Protein AF-A0A8S3JLR5-F1 (afdb_monomer)

Foldseek 3Di:
DDDQVVLVVQLHGPPADKDWDDWDADPVRPFTKTKIADPPWLRRAGDDDQWPPHCVCVVVVVCVCVPVVDPDDSGRRITMDTPVVCVVRPDDDDDDDDDPPDDDDDDDDDDDVVVVDDDDDDDDDPDDDDDDDADDDDDDPPCPDDPDPDFDKDWDFDWDQDPPRDIDGPDTPDIDPGHPPDDDDDD

Radius of gyration: 23.38 Å; Cα contacts (8 Å, |Δi|>4): 199; chains: 1; bounding box: 42×44×67 Å

InterPro domains:
  IPR001300 Peptidase C2, calpain, catalytic domain [PF00648] (6-97)
  IPR001300 Peptidase C2, calpain, catalytic domain [PS50203] (1-99)
  IPR022684 Peptidase C2, calpain family [PTHR10183] (8-161)
  IPR038765 Papain-like cysteine peptidase superfamily [SSF54001] (7-106)

Sequence (187 aa):
LIAKQEFKNCGLLNIHAYSLQDVKQSNDGKYRLIKLRNPWSGKYTWIGDWSDDCLLWNENPHLHRELLKEKRSKRDGVFWMPFESFVKYFECVDICKIRPDWYEVRDSGNFYPEQGMMQVYYLHIKTATELDVTLHRKISKNLRIQQSDVSLCVAIVDMEEKAHQSYRICRIPIISQLGQHKFVSTD

Organism: NCBI:txid392030

Secondary structure (DSSP, 8-state):
---HHHHHHTTPPSS---EEEEEEE-TTS--EEEEEE-SS-TTS---STTSTT-THHHH-HHHHHHHS-S---GGG-EEEEEHHHHHHH----------TTS----------GGGT----------S-------------TT-TT---------EEEEEEEEGGGEEEEEEEEEE-SS---------

Structure (mmCIF, N/CA/C/O backbone):
data_AF-A0A8S3JLR5-F1
#
_entry.id   AF-A0A8S3JLR5-F1
#
loop_
_atom_site.group_PDB
_atom_site.id
_atom_site.type_symbol
_atom_site.label_atom_id
_atom_site.label_alt_id
_atom_site.label_comp_id
_atom_site.label_asym_id
_atom_site.label_entity_id
_atom_site.label_seq_id
_atom_site.pdbx_PDB_ins_code
_atom_site.Cartn_x
_atom_site.Cartn_y
_atom_site.Cartn_z
_atom_site.occupancy
_atom_site.B_iso_or_equiv
_atom_site.auth_seq_id
_atom_site.auth_comp_id
_atom_site.auth_asym_id
_atom_site.auth_atom_id
_atom_site.pdbx_PDB_model_num
ATOM 1 N N . LEU A 1 1 ? 16.022 12.548 2.529 1.00 67.00 1 LEU A N 1
ATOM 2 C CA . LEU A 1 1 ? 15.058 12.835 1.441 1.00 67.00 1 LEU A CA 1
ATOM 3 C C . LEU A 1 1 ? 15.789 12.735 0.110 1.00 67.00 1 LEU A C 1
ATOM 5 O O . LEU A 1 1 ? 16.836 13.356 -0.030 1.00 67.00 1 LEU A O 1
ATOM 9 N N . ILE A 1 2 ? 15.283 11.929 -0.824 1.00 79.38 2 ILE A N 1
ATOM 10 C CA . ILE A 1 2 ? 15.859 11.779 -2.169 1.00 79.38 2 ILE A CA 1
ATOM 11 C C . ILE A 1 2 ? 15.677 13.091 -2.946 1.00 79.38 2 ILE A C 1
ATOM 13 O O . ILE A 1 2 ? 14.607 13.703 -2.908 1.00 79.38 2 ILE A O 1
ATOM 17 N N . ALA A 1 3 ? 16.717 13.548 -3.646 1.00 84.88 3 ALA A N 1
ATOM 18 C CA . ALA A 1 3 ? 16.658 14.801 -4.393 1.00 84.88 3 ALA A CA 1
ATOM 19 C C . ALA A 1 3 ? 15.664 14.703 -5.564 1.00 84.88 3 ALA A C 1
ATOM 21 O O . ALA A 1 3 ? 15.621 13.702 -6.276 1.00 84.88 3 ALA A O 1
ATOM 22 N N . LYS A 1 4 ? 14.910 15.778 -5.845 1.00 84.31 4 LYS A N 1
ATOM 23 C CA . LYS A 1 4 ? 13.925 15.825 -6.952 1.00 84.31 4 LYS A CA 1
ATOM 24 C C . LYS A 1 4 ? 14.522 15.430 -8.312 1.00 84.31 4 LYS A C 1
ATOM 26 O O . LYS A 1 4 ? 13.813 14.881 -9.152 1.00 84.31 4 LYS A O 1
ATOM 31 N N . GLN A 1 5 ? 15.804 15.719 -8.532 1.00 88.62 5 GLN A N 1
ATOM 32 C CA . GLN A 1 5 ? 16.500 15.347 -9.760 1.00 88.62 5 GLN A CA 1
ATOM 33 C C . GLN A 1 5 ? 16.697 13.829 -9.881 1.00 88.62 5 GLN A C 1
ATOM 35 O O . GLN A 1 5 ? 16.581 13.297 -10.979 1.00 88.62 5 GLN A O 1
ATOM 40 N N . GLU A 1 6 ? 16.918 13.121 -8.772 1.00 90.44 6 GLU A N 1
ATOM 41 C CA . GLU A 1 6 ? 17.105 11.667 -8.781 1.00 90.44 6 GLU A CA 1
ATOM 42 C C . GLU A 1 6 ? 15.831 10.936 -9.229 1.00 90.44 6 GLU A C 1
ATOM 44 O O . GLU A 1 6 ? 15.921 10.008 -10.024 1.00 90.44 6 GLU A O 1
ATOM 49 N N . PHE A 1 7 ? 14.646 11.414 -8.829 1.00 90.81 7 PHE A N 1
ATOM 50 C CA . PHE A 1 7 ? 13.368 10.893 -9.336 1.00 90.81 7 PHE A CA 1
ATOM 51 C C . PHE A 1 7 ? 13.256 11.031 -10.858 1.00 90.81 7 PHE A C 1
ATOM 53 O O . PHE A 1 7 ? 12.911 10.077 -11.549 1.00 90.81 7 PHE A O 1
ATOM 60 N N . LYS A 1 8 ? 13.604 12.203 -11.406 1.00 88.25 8 LYS A N 1
ATOM 61 C CA . LYS A 1 8 ? 13.572 12.420 -12.861 1.00 88.25 8 LYS A CA 1
ATOM 62 C C . LYS A 1 8 ? 14.542 11.501 -13.596 1.00 88.25 8 LYS A C 1
ATOM 64 O O . LYS A 1 8 ? 14.204 11.013 -14.670 1.00 88.25 8 LYS A O 1
ATOM 69 N N . ASN A 1 9 ? 15.716 11.255 -13.015 1.00 92.44 9 ASN A N 1
ATOM 70 C CA . ASN A 1 9 ? 16.737 10.392 -13.605 1.00 92.44 9 ASN A CA 1
ATOM 71 C C . ASN A 1 9 ? 16.286 8.927 -13.714 1.00 92.44 9 ASN A C 1
ATOM 73 O O . ASN A 1 9 ? 16.812 8.211 -14.555 1.00 92.44 9 ASN A O 1
ATOM 77 N N . CYS A 1 10 ? 15.319 8.485 -12.904 1.00 92.50 10 CYS A N 1
ATOM 78 C CA . CYS A 1 10 ? 14.713 7.155 -13.005 1.00 92.50 10 CYS A CA 1
ATOM 79 C C . CYS A 1 10 ? 13.295 7.165 -13.609 1.00 92.50 10 CYS A C 1
ATOM 81 O O . CYS A 1 10 ? 12.608 6.142 -13.598 1.00 92.50 10 CYS A O 1
ATOM 83 N N . GLY A 1 11 ? 12.863 8.299 -14.175 1.00 92.69 11 GLY A N 1
ATOM 84 C CA . GLY A 1 11 ? 11.574 8.436 -14.858 1.00 92.69 11 GLY A CA 1
ATOM 85 C C . GLY A 1 11 ? 10.366 8.634 -13.933 1.00 92.69 11 GLY A C 1
ATOM 86 O O . GLY A 1 11 ? 9.226 8.621 -14.395 1.00 92.69 11 GLY A O 1
ATOM 87 N N . LEU A 1 12 ? 10.588 8.859 -12.636 1.00 93.88 12 LEU A N 1
ATOM 88 C CA . LEU A 1 12 ? 9.546 9.104 -11.638 1.00 93.88 12 LEU A CA 1
ATOM 89 C C . LEU A 1 12 ? 9.329 10.606 -11.375 1.00 93.88 12 LEU A C 1
ATOM 91 O O . LEU A 1 12 ? 10.197 11.454 -11.596 1.00 93.88 12 LEU A O 1
ATOM 95 N N . LEU A 1 13 ? 8.147 10.943 -10.860 1.00 91.44 13 LEU A N 1
ATOM 96 C CA . LEU A 1 13 ? 7.801 12.271 -10.363 1.00 91.44 13 LEU A CA 1
ATOM 97 C C . LEU A 1 13 ? 7.824 12.271 -8.834 1.00 91.44 13 LEU A C 1
ATOM 99 O O . LEU A 1 13 ? 7.213 11.421 -8.197 1.00 91.44 13 LEU A O 1
ATOM 103 N N . ASN A 1 14 ? 8.501 13.262 -8.255 1.00 88.81 14 ASN A N 1
ATOM 104 C CA . ASN A 1 14 ? 8.455 13.519 -6.818 1.00 88.81 14 ASN A CA 1
ATOM 105 C C . ASN A 1 14 ? 7.136 14.220 -6.435 1.00 88.81 14 ASN A C 1
ATOM 107 O O . ASN A 1 14 ? 6.654 15.052 -7.206 1.00 88.81 14 ASN A O 1
ATOM 111 N N . ILE A 1 15 ? 6.619 13.944 -5.231 1.00 86.12 15 ILE A N 1
ATOM 112 C CA . ILE A 1 15 ? 5.361 14.485 -4.682 1.00 86.12 15 ILE A CA 1
ATOM 113 C C . ILE A 1 15 ? 4.207 14.249 -5.669 1.00 86.12 15 ILE A C 1
ATOM 115 O O . ILE A 1 15 ? 3.498 15.165 -6.084 1.00 86.12 15 ILE A O 1
ATOM 119 N N . HIS A 1 16 ? 4.061 13.000 -6.104 1.00 89.19 16 HIS A N 1
ATOM 120 C CA . HIS A 1 16 ? 3.007 12.590 -7.022 1.00 89.19 16 HIS A CA 1
ATOM 121 C C . HIS A 1 16 ? 2.448 11.229 -6.623 1.00 89.19 16 HIS A C 1
ATOM 123 O O . HIS A 1 16 ? 3.190 10.353 -6.182 1.00 89.19 16 HIS A O 1
ATOM 129 N N . ALA A 1 17 ? 1.138 11.059 -6.782 1.00 91.31 17 ALA A N 1
ATOM 130 C CA . ALA A 1 17 ? 0.459 9.814 -6.459 1.00 91.31 17 ALA A CA 1
ATOM 131 C C . ALA A 1 17 ? 0.463 8.865 -7.663 1.00 91.31 17 ALA A C 1
ATOM 133 O O . ALA A 1 17 ? 0.139 9.248 -8.791 1.00 91.31 17 ALA A O 1
ATOM 134 N N . TYR A 1 18 ? 0.785 7.604 -7.394 1.00 94.00 18 TYR A N 1
ATOM 135 C CA . TYR A 1 18 ? 0.736 6.507 -8.353 1.00 94.00 18 TYR A CA 1
ATOM 136 C C . TYR A 1 18 ? -0.242 5.451 -7.847 1.00 94.00 18 TYR A C 1
ATOM 138 O O . TYR A 1 18 ? -0.367 5.237 -6.642 1.00 94.00 18 TYR A O 1
ATOM 146 N N . SER A 1 19 ? -0.923 4.768 -8.761 1.00 93.75 19 SER A N 1
ATOM 147 C CA . SER A 1 19 ? -1.824 3.673 -8.400 1.00 93.75 19 SER A CA 1
ATOM 148 C C . SER A 1 19 ? -1.074 2.345 -8.445 1.00 93.75 19 SER A C 1
ATOM 150 O O . SER A 1 19 ? -0.559 1.977 -9.501 1.00 93.75 19 SER A O 1
ATOM 152 N N . LEU A 1 20 ? -1.055 1.611 -7.333 1.00 95.06 20 LEU A N 1
ATOM 153 C CA . LEU A 1 20 ? -0.590 0.223 -7.289 1.00 95.06 20 LEU A CA 1
ATOM 154 C C . LEU A 1 20 ? -1.612 -0.665 -8.002 1.00 95.06 20 LEU A C 1
ATOM 156 O O . LEU A 1 20 ? -2.795 -0.622 -7.679 1.00 95.06 20 LEU A O 1
ATOM 160 N N . GLN A 1 21 ? -1.159 -1.413 -9.005 1.00 93.50 21 GLN A N 1
ATOM 161 C CA . GLN A 1 21 ? -2.015 -2.255 -9.845 1.00 93.50 21 GLN A CA 1
ATOM 162 C C . GLN A 1 21 ? -1.849 -3.741 -9.545 1.00 93.50 21 GLN A C 1
ATOM 164 O O . GLN A 1 21 ? -2.828 -4.474 -9.584 1.00 93.50 21 GLN A O 1
ATOM 169 N N . ASP A 1 22 ? -0.616 -4.193 -9.305 1.00 94.31 22 ASP A N 1
ATOM 170 C CA . ASP A 1 22 ? -0.318 -5.618 -9.162 1.00 94.31 22 ASP A CA 1
ATOM 171 C C . ASP A 1 22 ? 1.040 -5.850 -8.481 1.00 94.31 22 ASP A C 1
ATOM 173 O O . ASP A 1 22 ? 1.890 -4.952 -8.448 1.00 94.31 22 ASP A O 1
ATOM 177 N N . VAL A 1 23 ? 1.261 -7.062 -7.975 1.00 95.75 23 VAL A N 1
ATOM 178 C CA . VAL A 1 23 ? 2.536 -7.536 -7.426 1.00 95.75 23 VAL A CA 1
ATOM 179 C C . VAL A 1 23 ? 2.821 -8.951 -7.919 1.00 95.75 23 VAL A C 1
ATOM 181 O O . VAL A 1 23 ? 1.937 -9.801 -7.972 1.00 95.75 23 VAL A O 1
ATOM 184 N N . LYS A 1 24 ? 4.080 -9.235 -8.249 1.00 95.69 24 LYS A N 1
ATOM 185 C CA . LYS A 1 24 ? 4.504 -10.561 -8.697 1.00 95.69 24 LYS A CA 1
ATOM 186 C C . LYS A 1 24 ? 5.806 -10.967 -8.031 1.00 95.69 24 LYS A C 1
ATOM 188 O O . LYS A 1 24 ? 6.777 -10.220 -8.050 1.00 95.69 24 LYS A O 1
ATOM 193 N N . GLN A 1 25 ? 5.846 -12.194 -7.528 1.00 96.06 25 GLN A N 1
ATOM 194 C CA . GLN A 1 25 ? 7.087 -12.874 -7.182 1.00 96.06 25 GLN A CA 1
ATOM 195 C C . GLN A 1 25 ? 7.367 -13.968 -8.218 1.00 96.06 25 GLN A C 1
ATOM 197 O O . GLN A 1 25 ? 6.447 -14.681 -8.628 1.00 96.06 25 GLN A O 1
ATOM 202 N N . SER A 1 26 ? 8.613 -14.078 -8.681 1.00 93.25 26 SER A N 1
ATOM 203 C CA . SER A 1 26 ? 9.033 -15.174 -9.558 1.00 93.25 26 SER A CA 1
ATOM 204 C C . SER A 1 26 ? 8.984 -16.515 -8.819 1.00 93.25 26 SER A C 1
ATOM 206 O O . SER A 1 26 ? 9.081 -16.566 -7.594 1.00 93.25 26 SER A O 1
ATOM 208 N N . ASN A 1 27 ? 8.839 -17.617 -9.558 1.00 90.69 27 ASN A N 1
ATOM 209 C CA . ASN A 1 27 ? 8.663 -18.951 -8.964 1.00 90.69 27 ASN A CA 1
ATOM 210 C C . ASN A 1 27 ? 9.858 -19.394 -8.102 1.00 90.69 27 ASN A C 1
ATOM 212 O O . ASN A 1 27 ? 9.680 -20.118 -7.130 1.00 90.69 27 ASN A O 1
ATOM 216 N N . ASP A 1 28 ? 11.064 -18.949 -8.449 1.00 91.75 28 ASP A N 1
ATOM 217 C CA . ASP A 1 28 ? 12.303 -19.179 -7.698 1.00 91.75 28 ASP A CA 1
ATOM 218 C C . ASP A 1 28 ? 12.517 -18.168 -6.552 1.00 91.75 28 ASP A C 1
ATOM 220 O O . ASP A 1 28 ? 13.519 -18.231 -5.847 1.00 91.75 28 ASP A O 1
ATOM 224 N N . GLY A 1 29 ? 11.600 -17.210 -6.375 1.00 92.44 29 GLY A N 1
ATOM 225 C CA . GLY A 1 29 ? 11.681 -16.143 -5.378 1.00 92.44 29 GLY A CA 1
ATOM 226 C C . GLY A 1 29 ? 12.732 -15.065 -5.657 1.00 92.44 29 GLY A C 1
ATOM 227 O O . GLY A 1 29 ? 12.853 -14.131 -4.866 1.00 92.44 29 GLY A O 1
ATOM 228 N N . LYS A 1 30 ? 13.469 -15.158 -6.770 1.00 94.00 30 LYS A N 1
ATOM 229 C CA . LYS A 1 30 ? 14.577 -14.255 -7.109 1.00 94.00 30 LYS A CA 1
ATOM 230 C C . LYS A 1 30 ? 14.126 -12.820 -7.379 1.00 94.00 30 LYS A C 1
ATOM 232 O O . LYS A 1 30 ? 14.840 -11.881 -7.035 1.00 94.00 30 LYS A O 1
ATOM 237 N N . TYR A 1 31 ? 12.963 -12.642 -7.999 1.00 95.94 31 TYR A N 1
ATOM 238 C CA . TYR A 1 31 ? 12.449 -11.338 -8.403 1.00 95.94 31 TYR A CA 1
ATOM 239 C C . TYR A 1 31 ? 11.124 -11.040 -7.716 1.00 95.94 31 TYR A C 1
ATOM 241 O O . TYR A 1 31 ? 10.188 -11.839 -7.766 1.00 95.94 31 TYR A O 1
ATOM 249 N N . ARG A 1 32 ? 11.036 -9.849 -7.122 1.00 97.62 32 ARG A N 1
ATOM 250 C CA . ARG A 1 32 ? 9.801 -9.270 -6.593 1.00 97.62 32 ARG A CA 1
ATOM 251 C C . ARG A 1 32 ? 9.516 -7.994 -7.362 1.00 97.62 32 ARG A C 1
ATOM 253 O O . ARG A 1 32 ? 10.286 -7.040 -7.294 1.00 97.62 32 ARG A O 1
ATOM 260 N N . LEU A 1 33 ? 8.432 -7.999 -8.119 1.00 97.38 33 LEU A N 1
ATOM 261 C CA . LEU A 1 33 ? 8.046 -6.928 -9.021 1.00 97.38 33 LEU A CA 1
ATOM 262 C C . LEU A 1 33 ? 6.728 -6.317 -8.562 1.00 97.38 33 LEU A C 1
ATOM 264 O O . LEU A 1 33 ? 5.829 -7.015 -8.094 1.00 97.38 33 LEU A O 1
ATOM 268 N N . ILE A 1 34 ? 6.610 -5.009 -8.733 1.00 97.44 34 ILE A N 1
ATOM 269 C CA . ILE A 1 34 ? 5.394 -4.250 -8.453 1.00 97.44 34 ILE A CA 1
ATOM 270 C C . ILE A 1 34 ? 4.990 -3.464 -9.697 1.00 97.44 34 ILE A C 1
ATOM 272 O O . ILE A 1 34 ? 5.836 -2.874 -10.375 1.00 97.44 34 ILE A O 1
ATOM 276 N N . LYS A 1 35 ? 3.696 -3.493 -10.015 1.00 95.31 35 LYS A N 1
ATOM 277 C CA . LYS A 1 35 ? 3.094 -2.788 -11.145 1.00 95.31 35 LYS A CA 1
ATOM 278 C C . LYS A 1 35 ? 2.457 -1.511 -10.634 1.00 95.31 35 LYS A C 1
ATOM 280 O O . LYS A 1 35 ? 1.542 -1.554 -9.808 1.00 95.31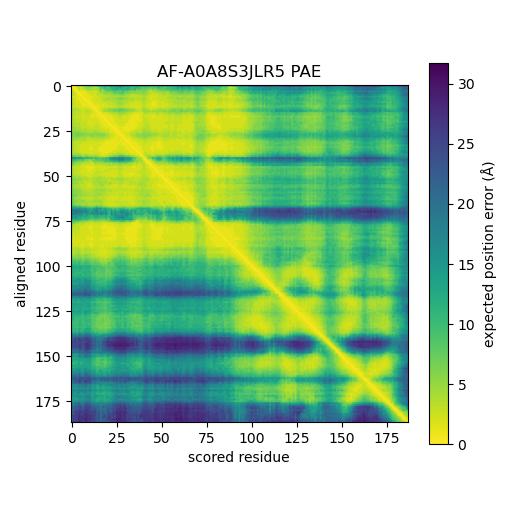 35 LYS A O 1
ATOM 285 N N . LEU A 1 36 ? 2.911 -0.380 -11.151 1.00 94.94 36 LEU A N 1
ATOM 286 C CA . LEU A 1 36 ? 2.372 0.935 -10.825 1.00 94.94 36 LEU A CA 1
ATOM 287 C C . LEU A 1 36 ? 1.803 1.598 -12.076 1.00 94.94 36 LEU A C 1
ATOM 289 O O . LEU A 1 36 ? 2.174 1.265 -13.203 1.00 94.94 36 LEU A O 1
ATOM 293 N N . ARG A 1 37 ? 0.910 2.566 -11.869 1.00 93.69 37 ARG A N 1
ATOM 294 C CA . ARG A 1 37 ? 0.381 3.430 -12.923 1.00 93.69 37 ARG A CA 1
ATOM 295 C C . ARG A 1 37 ? 0.505 4.899 -12.546 1.00 93.69 37 ARG A C 1
ATOM 297 O O . ARG A 1 37 ? 0.022 5.315 -11.494 1.00 93.69 37 ARG A O 1
ATOM 304 N N . ASN A 1 38 ? 1.077 5.688 -13.449 1.00 92.88 38 ASN A N 1
ATOM 305 C CA . ASN A 1 38 ? 0.980 7.140 -13.422 1.00 92.88 38 ASN A CA 1
ATOM 306 C C . ASN A 1 38 ? -0.343 7.594 -14.074 1.00 92.88 38 ASN A C 1
ATOM 308 O O . ASN A 1 38 ? -0.533 7.348 -15.267 1.00 92.88 38 ASN A O 1
ATOM 312 N N . PRO A 1 39 ? -1.250 8.274 -13.348 1.00 89.38 39 PRO A N 1
ATOM 313 C CA . PRO A 1 39 ? -2.541 8.686 -13.899 1.00 89.38 39 PRO A CA 1
ATOM 314 C C . PRO A 1 39 ? -2.460 9.839 -14.912 1.00 89.38 39 PRO A C 1
ATOM 316 O O . PRO A 1 39 ? -3.402 10.022 -15.677 1.00 89.38 39 PRO A O 1
ATOM 319 N N . TRP A 1 40 ? -1.383 10.635 -14.921 1.00 81.12 40 TRP A N 1
ATOM 320 C CA . TRP A 1 40 ? -1.328 11.875 -15.711 1.00 81.12 40 TRP A CA 1
ATOM 321 C C . TRP A 1 40 ? -0.715 11.710 -17.094 1.00 81.12 40 TRP A C 1
ATOM 323 O O . TRP A 1 40 ? -1.115 12.405 -18.025 1.00 81.12 40 TRP A O 1
ATOM 333 N N . SER A 1 41 ? 0.278 10.833 -17.251 1.00 73.88 41 SER A N 1
ATOM 334 C CA . SER A 1 41 ? 0.855 10.566 -18.568 1.00 73.88 41 SER A CA 1
ATOM 335 C C . SER A 1 41 ? 1.749 9.333 -18.574 1.00 73.88 41 SER A C 1
ATOM 337 O O . SER A 1 41 ? 2.407 9.017 -17.585 1.00 73.88 41 SER A O 1
ATOM 339 N N . GLY A 1 42 ? 1.886 8.747 -19.758 1.00 70.25 42 GLY A N 1
ATOM 340 C CA . GLY A 1 42 ? 2.933 7.790 -20.092 1.00 70.25 42 GLY A CA 1
ATOM 341 C C . GLY A 1 42 ? 4.363 8.335 -20.176 1.00 70.25 42 GLY A C 1
ATOM 342 O O . GLY A 1 42 ? 5.282 7.575 -20.442 1.00 70.25 42 GLY A O 1
ATOM 343 N N . LYS A 1 43 ? 4.583 9.645 -19.990 1.00 77.94 43 LYS A N 1
ATOM 344 C CA . LYS A 1 43 ? 5.922 10.251 -20.131 1.00 77.94 43 LYS A CA 1
ATOM 345 C C . LYS A 1 43 ? 6.817 10.042 -18.908 1.00 77.94 43 LYS A C 1
ATOM 347 O O . LYS A 1 43 ? 8.030 10.138 -19.034 1.00 77.94 43 LYS A O 1
ATOM 352 N N . TYR A 1 44 ? 6.221 9.808 -17.741 1.00 85.69 44 TYR A N 1
ATOM 353 C CA . TYR A 1 44 ? 6.940 9.627 -16.479 1.00 85.69 44 TYR A CA 1
ATOM 354 C C . TYR A 1 44 ? 6.670 8.225 -15.939 1.00 85.69 44 TYR A C 1
ATOM 356 O O . TYR A 1 44 ? 5.882 8.038 -15.001 1.00 85.69 44 TYR A O 1
ATOM 364 N N . THR A 1 45 ? 7.282 7.257 -16.614 1.00 90.31 45 THR A N 1
ATOM 365 C CA . THR A 1 45 ? 7.315 5.841 -16.253 1.00 90.31 45 THR A CA 1
ATOM 366 C C . THR A 1 45 ? 8.729 5.450 -15.854 1.00 90.31 45 THR A C 1
ATOM 368 O O . THR A 1 45 ? 9.697 6.041 -16.327 1.00 90.31 45 THR A O 1
ATOM 371 N N . TRP A 1 46 ? 8.846 4.433 -15.006 1.00 93.75 46 TRP A N 1
ATOM 372 C CA . TRP A 1 46 ? 10.130 3.866 -14.609 1.00 93.75 46 TRP A CA 1
ATOM 373 C C . TRP A 1 46 ? 10.987 3.471 -15.821 1.00 93.75 46 TRP A C 1
ATOM 375 O O . TRP A 1 46 ? 10.488 2.817 -16.737 1.00 93.75 46 TRP A O 1
ATOM 385 N N . ILE A 1 47 ? 12.270 3.849 -15.808 1.00 93.31 47 ILE A N 1
ATOM 386 C CA . ILE A 1 47 ? 13.239 3.537 -16.882 1.00 93.31 47 ILE A CA 1
ATOM 387 C C . ILE A 1 47 ? 14.405 2.646 -16.423 1.00 93.31 47 ILE A C 1
ATOM 389 O O . ILE A 1 47 ? 15.363 2.458 -17.164 1.00 93.31 47 ILE A O 1
ATOM 393 N N . GLY A 1 48 ? 14.353 2.123 -15.195 1.00 94.50 48 GLY A N 1
ATOM 394 C CA . GLY A 1 48 ? 15.369 1.208 -14.669 1.00 94.50 48 GLY A CA 1
ATOM 395 C C . GLY A 1 48 ? 15.078 -0.256 -15.003 1.00 94.50 48 GLY A C 1
ATOM 396 O O . GLY A 1 48 ? 14.372 -0.570 -15.965 1.00 94.50 48 GLY A O 1
ATOM 397 N N . ASP A 1 49 ? 15.589 -1.160 -14.170 1.00 95.81 49 ASP A N 1
ATOM 398 C CA . ASP A 1 49 ? 15.363 -2.603 -14.295 1.00 95.81 49 ASP A CA 1
ATOM 399 C C . ASP A 1 49 ? 13.873 -2.938 -14.386 1.00 95.81 49 ASP A C 1
ATOM 401 O O . ASP A 1 49 ? 13.063 -2.369 -13.657 1.00 95.81 49 ASP A O 1
ATOM 405 N N . TRP A 1 50 ? 13.503 -3.865 -15.269 1.00 94.50 50 TRP A N 1
ATOM 406 C CA . TRP A 1 50 ? 12.108 -4.255 -15.530 1.00 94.50 50 TRP A CA 1
ATOM 407 C C . TRP A 1 50 ? 11.196 -3.142 -16.075 1.00 94.50 50 TRP A C 1
ATOM 409 O O . TRP A 1 50 ? 9.985 -3.342 -16.169 1.00 94.50 50 TRP A O 1
ATOM 419 N N . SER A 1 51 ? 11.750 -2.005 -16.508 1.00 91.88 51 SER A N 1
ATOM 420 C CA . SER A 1 51 ? 11.034 -1.090 -17.409 1.00 91.88 51 SER A CA 1
ATOM 421 C C . SER A 1 51 ? 10.675 -1.783 -18.729 1.00 91.88 51 SER A C 1
ATOM 423 O O . SER A 1 51 ? 11.251 -2.815 -19.071 1.00 91.88 51 SER A O 1
ATOM 425 N N . ASP A 1 52 ? 9.724 -1.232 -19.484 1.00 85.31 52 ASP A N 1
ATOM 426 C CA . ASP A 1 52 ? 9.208 -1.868 -20.708 1.00 85.31 52 ASP A CA 1
ATOM 427 C C . ASP A 1 52 ? 10.302 -2.156 -21.758 1.00 85.31 52 ASP A C 1
ATOM 429 O O . ASP A 1 52 ? 10.210 -3.145 -22.479 1.00 85.31 52 ASP A O 1
ATOM 433 N N . ASP A 1 53 ? 11.352 -1.329 -21.819 1.00 85.81 53 ASP A N 1
ATOM 434 C CA . ASP A 1 53 ? 12.461 -1.468 -22.775 1.00 85.81 53 ASP A CA 1
ATOM 435 C C . ASP A 1 53 ? 13.679 -2.232 -22.175 1.00 85.81 53 ASP A C 1
ATOM 437 O O . ASP A 1 53 ? 14.747 -2.299 -22.787 1.00 85.81 53 ASP A O 1
ATOM 441 N N . CYS A 1 54 ? 13.559 -2.803 -20.967 1.00 91.00 54 CYS A N 1
ATOM 442 C CA . CYS A 1 54 ? 14.663 -3.456 -20.255 1.00 91.00 54 CYS A CA 1
ATOM 443 C C . CYS A 1 54 ? 15.017 -4.844 -20.826 1.00 91.00 54 CYS A C 1
ATOM 445 O O . CYS A 1 54 ? 14.154 -5.700 -21.016 1.00 91.00 54 CYS A O 1
ATOM 447 N N . LEU A 1 55 ? 16.313 -5.129 -20.999 1.00 92.25 55 LEU A N 1
ATOM 448 C CA . LEU A 1 55 ? 16.796 -6.422 -21.509 1.00 92.25 55 LEU A CA 1
ATOM 449 C C . LEU A 1 55 ? 16.547 -7.605 -20.560 1.00 92.25 55 LEU A C 1
ATOM 451 O O . LEU A 1 55 ? 16.488 -8.742 -21.027 1.00 92.25 55 LEU A O 1
ATOM 455 N N . LEU A 1 56 ? 16.326 -7.361 -19.262 1.00 92.50 56 LEU A N 1
ATOM 456 C CA . LEU A 1 56 ? 16.023 -8.413 -18.278 1.00 92.50 56 LEU A CA 1
ATOM 457 C C . LEU A 1 56 ? 14.777 -9.229 -18.647 1.00 92.50 56 LEU A C 1
ATOM 459 O O . LEU A 1 56 ? 14.672 -10.401 -18.278 1.00 92.50 56 LEU A O 1
ATOM 463 N N . TRP A 1 57 ? 13.853 -8.648 -19.416 1.00 92.31 57 TRP A N 1
ATOM 464 C CA . TRP A 1 57 ? 12.706 -9.370 -19.959 1.00 92.31 57 TRP A CA 1
ATOM 465 C C . TRP A 1 57 ? 13.114 -10.491 -20.922 1.00 92.31 57 TRP A C 1
ATOM 467 O O . TRP A 1 57 ? 12.512 -11.565 -20.895 1.00 92.31 57 TRP A O 1
ATOM 477 N N . ASN A 1 58 ? 14.159 -10.279 -21.728 1.00 90.62 58 ASN A N 1
ATOM 478 C CA . ASN A 1 58 ? 14.666 -11.275 -22.676 1.00 90.62 58 ASN A CA 1
ATOM 479 C C . ASN A 1 58 ? 15.358 -12.438 -21.957 1.00 90.62 58 ASN A C 1
ATOM 481 O O . ASN A 1 58 ? 15.244 -13.584 -22.384 1.00 90.62 58 ASN A O 1
ATOM 485 N N . GLU A 1 59 ? 16.030 -12.151 -20.842 1.00 91.81 59 GLU A N 1
ATOM 486 C CA . GLU A 1 59 ? 16.652 -13.161 -19.978 1.00 91.81 59 GLU A CA 1
ATOM 487 C C . GLU A 1 59 ? 15.612 -13.970 -19.186 1.00 91.81 59 GLU A C 1
ATOM 489 O O . GLU A 1 59 ? 15.884 -15.087 -18.751 1.00 91.81 59 GLU A O 1
ATOM 494 N N . ASN A 1 60 ? 14.400 -13.429 -19.022 1.00 92.38 60 ASN A N 1
ATOM 495 C CA . ASN A 1 60 ? 13.317 -14.034 -18.251 1.00 92.38 60 ASN A CA 1
ATOM 496 C C . ASN A 1 60 ? 12.038 -14.176 -19.099 1.00 92.38 60 ASN A C 1
ATOM 498 O O . ASN A 1 60 ? 10.998 -13.587 -18.776 1.00 92.38 60 ASN A O 1
ATOM 502 N N . PRO A 1 61 ? 12.062 -14.999 -20.165 1.00 90.44 61 PRO A N 1
ATOM 503 C CA . PRO A 1 61 ? 10.981 -15.072 -21.150 1.00 90.44 61 PRO A CA 1
ATOM 504 C C . PRO A 1 61 ? 9.648 -15.540 -20.554 1.00 90.44 61 PRO A C 1
ATOM 506 O O . PRO A 1 61 ? 8.582 -15.173 -21.051 1.00 90.44 61 PRO A O 1
ATOM 509 N N . HIS A 1 62 ? 9.687 -16.330 -19.477 1.00 90.19 62 HIS A N 1
ATOM 510 C CA . HIS A 1 62 ? 8.490 -16.743 -18.744 1.00 90.19 62 HIS A CA 1
ATOM 511 C C . HIS A 1 62 ? 7.799 -15.553 -18.069 1.00 90.19 62 HIS A C 1
ATOM 513 O O . HIS A 1 62 ? 6.594 -15.382 -18.244 1.00 90.19 62 HIS A O 1
ATOM 519 N N . LEU A 1 63 ? 8.557 -14.696 -17.373 1.00 91.31 63 LEU A N 1
ATOM 520 C CA . LEU A 1 63 ? 8.029 -13.482 -16.745 1.00 91.31 63 LEU A CA 1
ATOM 521 C C . LEU A 1 63 ? 7.590 -12.461 -17.792 1.00 91.31 63 LEU A C 1
ATOM 523 O O . LEU A 1 63 ? 6.524 -11.872 -17.647 1.00 91.31 63 LEU A O 1
ATOM 527 N N . HIS A 1 64 ? 8.349 -12.299 -18.878 1.00 90.44 64 HIS A N 1
ATOM 528 C CA . HIS A 1 64 ? 7.953 -11.439 -19.995 1.00 90.44 64 HIS A CA 1
ATOM 529 C C . HIS A 1 64 ? 6.599 -11.872 -20.571 1.00 90.44 64 HIS A C 1
ATOM 531 O O . HIS A 1 64 ? 5.656 -11.083 -20.640 1.00 90.44 64 HIS A O 1
ATOM 537 N N . ARG A 1 65 ? 6.455 -13.164 -20.895 1.00 88.69 65 ARG A N 1
ATOM 538 C CA . ARG A 1 65 ? 5.190 -13.709 -21.397 1.00 88.69 65 ARG A CA 1
ATOM 539 C C . ARG A 1 65 ? 4.073 -13.618 -20.371 1.00 88.69 65 ARG A C 1
ATOM 541 O O . ARG A 1 65 ? 2.931 -13.573 -20.784 1.00 88.69 65 ARG A O 1
ATOM 548 N N . GLU A 1 66 ? 4.347 -13.658 -19.074 1.00 88.69 66 GLU A N 1
ATOM 549 C CA . GLU A 1 66 ? 3.312 -13.563 -18.044 1.00 88.69 66 GLU A CA 1
ATOM 550 C C . GLU A 1 66 ? 2.836 -12.123 -17.823 1.00 88.69 66 GLU A C 1
ATOM 552 O O . GLU A 1 66 ? 1.633 -11.866 -17.812 1.00 88.69 66 GLU A O 1
ATOM 557 N N . LEU A 1 67 ? 3.782 -11.197 -17.676 1.00 89.12 67 LEU A N 1
ATOM 558 C CA . LEU A 1 67 ? 3.556 -9.864 -17.122 1.00 89.12 67 LEU A CA 1
ATOM 559 C C . LEU A 1 67 ? 3.433 -8.761 -18.177 1.00 89.12 67 LEU A C 1
ATOM 561 O O . LEU A 1 67 ? 2.974 -7.665 -17.841 1.00 89.12 67 LEU A O 1
ATOM 565 N N . LEU A 1 68 ? 3.822 -9.031 -19.427 1.00 83.69 68 LEU A N 1
ATOM 566 C CA . LEU A 1 68 ? 3.732 -8.115 -20.573 1.00 83.69 68 LEU A CA 1
ATOM 567 C C . LEU A 1 68 ? 2.794 -8.642 -21.680 1.00 83.69 68 LEU A C 1
ATOM 569 O O . LEU A 1 68 ? 2.895 -8.235 -22.832 1.00 83.69 68 LEU A O 1
ATOM 573 N N . LYS A 1 69 ? 1.835 -9.521 -21.335 1.00 67.31 69 LYS A N 1
ATOM 574 C CA . LYS A 1 69 ? 0.827 -10.079 -22.274 1.00 67.31 69 LYS A CA 1
ATOM 575 C C . LYS A 1 69 ? 0.010 -9.023 -23.012 1.00 67.31 69 LYS A C 1
ATOM 577 O O . LYS A 1 69 ? -0.429 -9.247 -24.137 1.00 67.31 69 LYS A O 1
ATOM 582 N N . GLU A 1 70 ? -0.255 -7.907 -22.350 1.00 64.31 70 GLU A N 1
ATOM 583 C CA . GLU A 1 70 ? -1.077 -6.828 -22.879 1.00 64.31 70 GLU A CA 1
ATOM 584 C C . GLU A 1 70 ? -0.218 -5.948 -23.789 1.00 64.31 70 GLU A C 1
ATOM 586 O O . GLU A 1 70 ? 0.849 -5.493 -23.379 1.00 64.31 70 GLU A O 1
ATOM 591 N N . LYS A 1 71 ? -0.686 -5.665 -25.014 1.00 57.03 71 LYS A N 1
ATOM 592 C CA . LYS A 1 71 ? -0.093 -4.612 -25.851 1.00 57.03 71 LYS A CA 1
ATOM 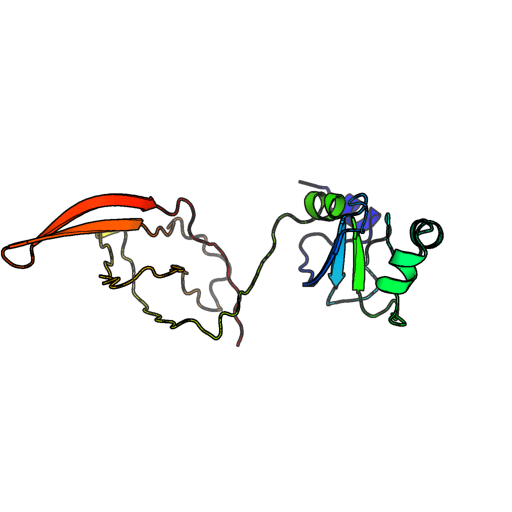593 C C . LYS A 1 71 ? -0.284 -3.274 -25.140 1.00 57.03 71 LYS A C 1
ATOM 595 O O . LYS A 1 71 ? -1.316 -2.629 -25.298 1.00 57.03 71 LYS A O 1
ATOM 600 N N . ARG A 1 72 ? 0.699 -2.877 -24.338 1.00 65.06 72 ARG A N 1
ATOM 601 C CA . ARG A 1 72 ? 0.691 -1.599 -23.631 1.00 65.06 72 ARG A CA 1
ATOM 602 C C . ARG A 1 72 ? 1.001 -0.490 -24.612 1.00 65.06 72 ARG A C 1
ATOM 604 O O . ARG A 1 72 ? 1.982 -0.550 -25.354 1.00 65.06 72 ARG A O 1
ATOM 611 N N . SER A 1 73 ? 0.175 0.544 -24.605 1.00 62.78 73 SER A N 1
ATOM 612 C CA . SER A 1 73 ? 0.589 1.801 -25.197 1.00 62.78 73 SER A CA 1
ATOM 613 C C . SER A 1 73 ? 1.518 2.469 -24.192 1.00 62.78 73 SER A C 1
ATOM 615 O O . SER A 1 73 ? 1.155 2.619 -23.026 1.00 62.78 73 SER A O 1
ATOM 617 N N . LYS A 1 74 ? 2.681 2.971 -24.637 1.00 64.69 74 LYS A N 1
ATOM 618 C 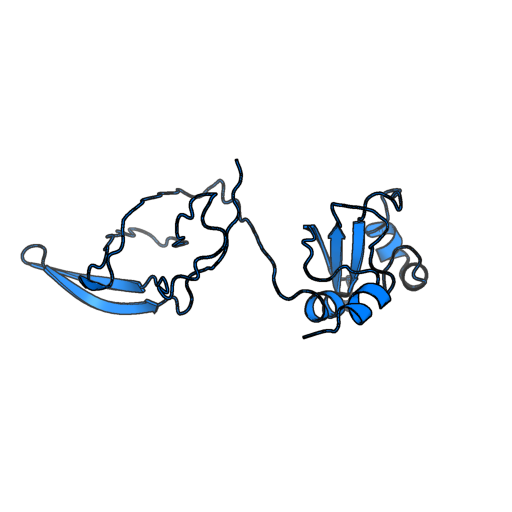CA . LYS A 1 74 ? 3.549 3.811 -23.784 1.00 64.69 74 LYS A CA 1
ATOM 619 C C . LYS A 1 74 ? 2.783 4.986 -23.157 1.00 64.69 74 LYS A C 1
ATOM 621 O O . LYS A 1 74 ? 3.255 5.574 -22.200 1.00 64.69 74 LYS A O 1
ATOM 626 N N . ARG A 1 75 ? 1.593 5.333 -23.671 1.00 66.81 75 ARG A N 1
ATOM 627 C CA . ARG A 1 75 ? 0.712 6.391 -23.152 1.00 66.81 75 ARG A CA 1
ATOM 628 C C . ARG A 1 75 ? -0.050 6.025 -21.873 1.00 66.81 75 ARG A C 1
ATOM 630 O O . ARG A 1 75 ? -0.520 6.948 -21.213 1.00 66.81 75 ARG A O 1
ATOM 637 N N . ASP A 1 76 ? -0.139 4.751 -21.498 1.00 83.38 76 ASP A N 1
ATOM 638 C CA . ASP A 1 76 ? -1.024 4.301 -20.410 1.00 83.38 76 ASP A CA 1
ATOM 639 C C . ASP A 1 76 ? -0.444 4.562 -19.008 1.00 83.38 76 ASP A C 1
ATOM 641 O O . ASP A 1 76 ? -1.166 4.480 -18.008 1.00 83.38 76 ASP A O 1
ATOM 645 N N . GLY A 1 77 ? 0.852 4.900 -18.934 1.00 89.31 77 GLY A N 1
ATOM 646 C CA . GLY A 1 77 ? 1.553 5.234 -17.690 1.00 89.31 77 GLY A CA 1
ATOM 647 C C . GLY A 1 77 ? 1.808 4.043 -16.772 1.00 89.31 77 GLY A C 1
ATOM 648 O O . GLY A 1 77 ? 2.181 4.248 -15.620 1.00 89.31 77 GLY A O 1
ATOM 649 N N . VAL A 1 78 ? 1.585 2.820 -17.253 1.00 91.75 78 VAL A N 1
ATOM 650 C CA . VAL A 1 78 ? 1.737 1.572 -16.500 1.00 91.75 78 VAL A CA 1
ATOM 651 C C . VAL A 1 78 ? 3.152 1.036 -16.666 1.00 91.75 78 VAL A C 1
ATOM 653 O O . VAL A 1 78 ? 3.619 0.917 -17.792 1.00 91.75 78 VAL A O 1
ATOM 656 N N . PHE A 1 79 ? 3.808 0.665 -15.571 1.00 92.81 79 PHE A N 1
ATOM 657 C CA . PHE A 1 79 ? 5.153 0.091 -15.601 1.00 92.81 79 PHE A CA 1
ATOM 658 C C . PHE A 1 79 ? 5.359 -0.920 -14.471 1.00 92.81 79 PHE A C 1
ATOM 660 O O . PHE A 1 79 ? 4.700 -0.853 -13.430 1.00 92.81 79 PHE A O 1
ATOM 667 N N . TRP A 1 80 ? 6.288 -1.849 -14.687 1.00 95.00 80 TRP A N 1
ATOM 668 C CA . TRP A 1 80 ? 6.832 -2.711 -13.640 1.00 95.00 80 TRP A CA 1
ATOM 669 C C . TRP A 1 80 ? 8.137 -2.121 -13.100 1.00 95.00 80 TRP A C 1
ATOM 671 O O . TRP A 1 80 ? 8.861 -1.435 -13.820 1.00 95.00 80 TRP A O 1
ATOM 681 N N . MET A 1 81 ? 8.437 -2.389 -11.831 1.00 96.81 81 MET A N 1
ATOM 682 C CA . MET A 1 81 ? 9.728 -2.078 -11.214 1.00 96.81 81 MET A CA 1
ATOM 683 C C . MET A 1 81 ? 10.064 -3.098 -10.113 1.00 96.81 81 MET A C 1
ATOM 685 O O . MET A 1 81 ? 9.149 -3.755 -9.601 1.00 96.81 81 MET A O 1
ATOM 689 N N . PRO A 1 82 ? 11.339 -3.227 -9.703 1.00 97.69 82 PRO A N 1
ATOM 690 C CA . PRO A 1 82 ? 11.712 -4.009 -8.531 1.00 97.69 82 PRO A CA 1
ATOM 691 C C . PRO A 1 82 ? 11.050 -3.470 -7.264 1.00 97.69 82 PRO A C 1
ATOM 693 O O . PRO A 1 82 ? 10.995 -2.253 -7.049 1.00 97.69 82 PRO A O 1
ATOM 696 N N . PHE A 1 83 ? 10.618 -4.368 -6.384 1.00 97.69 83 PHE A N 1
ATOM 697 C CA . PHE A 1 83 ? 10.074 -4.009 -5.076 1.00 97.69 83 PHE A CA 1
ATOM 698 C C . PHE A 1 83 ? 11.076 -3.191 -4.244 1.00 97.69 83 PHE A C 1
ATOM 700 O O . PHE A 1 83 ? 10.704 -2.241 -3.563 1.00 97.69 83 PHE A O 1
ATOM 707 N N . GLU A 1 84 ? 12.366 -3.491 -4.354 1.00 97.00 84 GLU A N 1
ATOM 708 C CA . GLU A 1 84 ? 13.441 -2.780 -3.658 1.00 97.00 84 GLU A CA 1
ATOM 709 C C . GLU A 1 84 ? 13.545 -1.323 -4.128 1.00 97.00 84 GLU A C 1
ATOM 711 O O . GLU A 1 84 ? 13.740 -0.410 -3.325 1.00 97.00 84 GLU A O 1
ATOM 716 N N . SER A 1 85 ? 13.346 -1.083 -5.427 1.00 96.88 85 SER A N 1
ATOM 717 C CA . SER A 1 85 ? 13.269 0.277 -5.967 1.00 96.88 85 SER A CA 1
ATOM 718 C C . SER A 1 85 ? 11.999 0.988 -5.506 1.00 96.88 85 SER A C 1
ATOM 720 O O . SER A 1 85 ? 12.042 2.182 -5.221 1.00 96.88 85 SER A O 1
ATOM 722 N N . PHE A 1 86 ? 10.882 0.273 -5.370 1.00 96.81 86 PHE A N 1
ATOM 723 C CA . PHE A 1 86 ? 9.658 0.851 -4.823 1.00 96.81 86 PHE A CA 1
ATOM 724 C C . PHE A 1 86 ? 9.856 1.327 -3.382 1.00 96.81 86 PHE A C 1
ATOM 726 O O . PHE A 1 86 ? 9.595 2.490 -3.094 1.00 96.81 86 PHE A O 1
ATOM 733 N N . VAL A 1 87 ? 10.421 0.485 -2.513 1.00 95.38 87 VAL A N 1
ATOM 734 C CA . VAL A 1 87 ? 10.746 0.853 -1.123 1.00 95.38 87 VAL A CA 1
ATOM 735 C C . VAL A 1 87 ? 11.713 2.040 -1.059 1.00 95.38 87 VAL A C 1
ATOM 737 O O . VAL A 1 87 ? 11.602 2.878 -0.169 1.00 95.38 87 VAL A O 1
ATOM 740 N N . LYS A 1 88 ? 12.653 2.144 -2.008 1.00 94.62 88 LYS A N 1
ATOM 741 C CA . LYS A 1 88 ? 13.580 3.280 -2.079 1.00 94.62 88 LYS A CA 1
ATOM 742 C C . LYS A 1 88 ? 12.870 4.595 -2.427 1.00 94.62 88 LYS A C 1
ATOM 744 O O . LYS A 1 88 ? 13.195 5.622 -1.838 1.00 94.62 88 LYS A O 1
ATOM 749 N N . TYR A 1 89 ? 11.971 4.588 -3.412 1.00 94.56 89 TYR A N 1
ATOM 750 C CA . TYR A 1 89 ? 11.422 5.818 -4.001 1.00 94.56 89 TYR A CA 1
ATOM 751 C C . TYR A 1 89 ? 10.035 6.217 -3.476 1.00 94.56 89 TYR A C 1
ATOM 753 O O . TYR A 1 89 ? 9.653 7.375 -3.637 1.00 94.56 89 TYR A O 1
ATOM 761 N N . PHE A 1 90 ? 9.287 5.309 -2.849 1.00 93.12 90 PHE A N 1
ATOM 762 C CA . PHE A 1 90 ? 7.933 5.564 -2.356 1.00 93.12 90 PHE A CA 1
ATOM 763 C C . PHE A 1 90 ? 7.892 5.487 -0.830 1.00 93.12 90 PHE A C 1
ATOM 765 O O . PHE A 1 90 ? 8.201 4.461 -0.235 1.00 93.12 90 PHE A O 1
ATOM 772 N N . GLU A 1 91 ? 7.484 6.587 -0.202 1.00 87.56 91 GLU A N 1
ATOM 773 C CA . GLU A 1 91 ? 7.442 6.718 1.260 1.00 87.56 91 GLU A CA 1
ATOM 774 C C . GLU A 1 91 ? 6.141 6.170 1.863 1.00 87.56 91 GLU A C 1
ATOM 776 O O . GLU A 1 91 ? 6.143 5.571 2.936 1.00 87.56 91 GLU A O 1
ATOM 781 N N . CYS A 1 92 ? 5.026 6.349 1.152 1.00 87.44 92 CYS A N 1
ATOM 782 C CA . CYS A 1 92 ? 3.689 6.046 1.648 1.00 87.44 92 CYS A CA 1
ATOM 783 C C . CYS A 1 92 ? 2.905 5.188 0.656 1.00 87.44 92 CYS A C 1
ATOM 785 O O . CYS A 1 92 ? 2.939 5.416 -0.553 1.00 87.44 92 CYS A O 1
ATOM 787 N N . VAL A 1 93 ? 2.137 4.240 1.197 1.00 89.88 93 VAL A N 1
ATOM 788 C CA . VAL A 1 93 ? 1.176 3.421 0.447 1.00 89.88 93 VAL A CA 1
ATOM 789 C C . VAL A 1 93 ? -0.189 3.531 1.097 1.00 89.88 93 VAL A C 1
ATOM 791 O O . VAL A 1 93 ? -0.349 3.171 2.264 1.00 89.88 93 VAL A O 1
ATOM 794 N N . ASP A 1 94 ? -1.175 4.009 0.347 1.00 85.94 94 ASP A N 1
ATOM 795 C CA . ASP A 1 94 ? -2.565 4.115 0.789 1.00 85.94 94 ASP A CA 1
ATOM 796 C C . ASP A 1 94 ? -3.361 2.923 0.265 1.00 85.94 94 ASP A C 1
ATOM 798 O O . ASP A 1 94 ? -3.441 2.699 -0.940 1.00 85.94 94 ASP A O 1
ATOM 802 N N . ILE A 1 95 ? -3.940 2.145 1.181 1.00 84.00 95 ILE A N 1
ATOM 803 C CA . ILE A 1 95 ? -4.743 0.968 0.847 1.00 84.00 95 ILE A CA 1
ATOM 804 C C . ILE A 1 95 ? -6.159 1.206 1.352 1.00 84.00 95 ILE A C 1
ATOM 806 O O . ILE A 1 95 ? -6.378 1.323 2.556 1.00 84.00 95 ILE A O 1
ATOM 810 N N . CYS A 1 96 ? -7.117 1.239 0.429 1.00 82.94 96 CYS A N 1
ATOM 811 C CA . CYS A 1 96 ? -8.534 1.199 0.760 1.00 82.94 96 CYS A CA 1
ATOM 812 C C . CYS A 1 96 ? -8.983 -0.265 0.760 1.00 82.94 96 CYS A C 1
ATOM 814 O O . CYS A 1 96 ? -9.048 -0.897 -0.296 1.00 82.94 96 CYS A O 1
ATOM 816 N N . LYS A 1 97 ? -9.229 -0.829 1.945 1.00 79.38 97 LYS A N 1
ATOM 817 C CA . LYS A 1 97 ? -9.717 -2.205 2.080 1.00 79.38 97 LYS A CA 1
ATOM 818 C C . LYS A 1 97 ? -11.239 -2.205 1.995 1.00 79.38 97 LYS A C 1
ATOM 820 O O . LYS A 1 97 ? -11.893 -1.531 2.782 1.00 79.38 97 LYS A O 1
ATOM 825 N N . ILE A 1 98 ? -11.788 -2.994 1.078 1.00 82.19 98 ILE A N 1
ATOM 826 C CA . ILE A 1 98 ? -13.223 -3.284 1.023 1.00 82.19 98 ILE A CA 1
ATOM 827 C C . ILE A 1 98 ? -13.431 -4.637 1.698 1.00 82.19 98 ILE A C 1
ATOM 829 O O . ILE A 1 98 ? -12.802 -5.620 1.307 1.00 82.19 98 ILE A O 1
ATOM 833 N N . ARG A 1 99 ? -14.294 -4.680 2.713 1.00 84.75 99 ARG A N 1
ATOM 834 C CA . ARG A 1 99 ? -14.661 -5.903 3.431 1.00 84.75 99 ARG A CA 1
ATOM 835 C C . ARG A 1 99 ? -16.178 -6.117 3.325 1.00 84.75 99 ARG A C 1
ATOM 837 O O . ARG A 1 99 ? -16.913 -5.612 4.167 1.00 84.75 99 ARG A O 1
ATOM 844 N N . PRO A 1 100 ? -16.663 -6.763 2.248 1.00 86.12 100 PRO A N 1
ATOM 845 C CA . PRO A 1 100 ? -18.096 -6.830 1.942 1.00 86.12 100 PRO A CA 1
ATOM 846 C C . PRO A 1 100 ? -18.892 -7.698 2.926 1.00 86.12 100 PRO A C 1
ATOM 848 O O . PRO A 1 100 ? -20.105 -7.558 3.031 1.00 86.12 100 PRO A O 1
ATOM 851 N N . ASP A 1 101 ? -18.214 -8.598 3.629 1.00 90.06 101 ASP A N 1
ATOM 852 C CA . ASP A 1 101 ? -18.747 -9.536 4.615 1.00 90.06 101 ASP A CA 1
ATOM 853 C C . ASP A 1 101 ? -18.703 -8.996 6.053 1.00 90.06 101 ASP A C 1
ATOM 855 O O . ASP A 1 101 ? -19.102 -9.684 6.992 1.00 90.06 101 ASP A O 1
ATOM 859 N N . TRP A 1 102 ? -18.225 -7.765 6.242 1.00 88.75 102 TRP A N 1
ATOM 860 C CA . TRP A 1 102 ? -18.114 -7.151 7.558 1.00 88.75 102 TRP A CA 1
ATOM 861 C C . TRP A 1 102 ? -19.332 -6.291 7.871 1.00 88.75 102 TRP A C 1
ATOM 863 O O . TRP A 1 102 ? -19.839 -5.554 7.027 1.00 88.75 102 TRP A O 1
ATOM 873 N N . TYR A 1 103 ? -19.773 -6.349 9.125 1.00 88.81 103 TYR A N 1
ATOM 874 C CA . TYR A 1 103 ? -20.744 -5.396 9.643 1.00 88.81 103 TYR A CA 1
ATOM 875 C C . TYR A 1 103 ? -20.0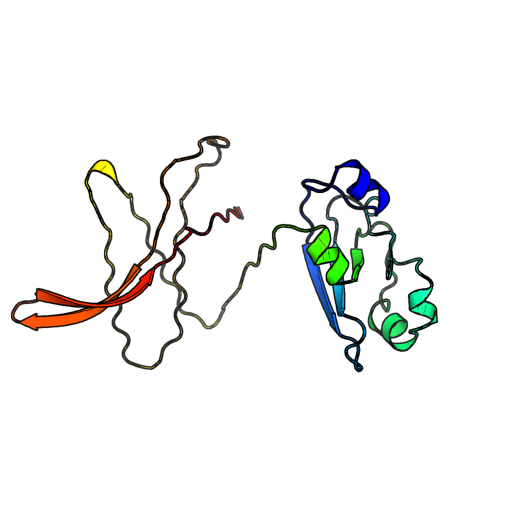27 -4.105 10.043 1.00 88.81 103 TYR A C 1
ATOM 877 O O . TYR A 1 103 ? -19.096 -4.130 10.848 1.00 88.81 103 TYR A O 1
ATOM 885 N N . GLU A 1 104 ? -20.467 -2.977 9.489 1.00 88.50 104 GLU A N 1
ATOM 886 C CA . GLU A 1 104 ? -19.867 -1.671 9.737 1.00 88.50 104 GLU A CA 1
ATOM 887 C C . GLU A 1 104 ? -20.803 -0.780 10.560 1.00 88.50 104 GLU A C 1
ATOM 889 O O . GLU A 1 104 ? -21.971 -0.588 10.221 1.00 88.50 104 GLU A O 1
ATOM 894 N N . VAL A 1 105 ? -20.262 -0.189 11.627 1.00 88.31 105 VAL A N 1
ATOM 895 C CA . VAL A 1 105 ? -20.920 0.864 12.408 1.00 88.31 105 VAL A CA 1
ATOM 896 C C . VAL A 1 105 ? -20.033 2.097 12.376 1.00 88.31 105 VAL A C 1
ATOM 898 O O . VAL A 1 105 ? -18.841 2.018 12.669 1.00 88.31 105 VAL A O 1
ATOM 901 N N . ARG A 1 106 ? -20.621 3.245 12.037 1.00 88.88 106 ARG A N 1
ATOM 902 C CA . ARG A 1 106 ? -19.950 4.545 12.078 1.00 88.88 106 ARG A CA 1
ATOM 903 C C . ARG A 1 106 ? -20.691 5.450 13.038 1.00 88.88 106 ARG A C 1
ATOM 905 O O . ARG A 1 106 ? -21.892 5.646 12.883 1.00 88.88 106 ARG A O 1
ATOM 912 N N . ASP A 1 107 ? -19.953 6.026 13.973 1.00 87.00 107 ASP A N 1
ATOM 913 C CA . ASP A 1 107 ? -20.452 7.094 14.828 1.00 87.00 107 ASP A CA 1
ATOM 914 C C . ASP A 1 107 ? -19.546 8.323 14.711 1.00 87.00 107 ASP A C 1
ATOM 916 O O . ASP A 1 107 ? -18.357 8.219 14.386 1.00 87.00 107 ASP A O 1
ATOM 920 N N . SER A 1 108 ? -20.122 9.500 14.927 1.00 85.50 108 SER A N 1
ATOM 921 C CA . SER A 1 108 ? -19.422 10.777 14.835 1.00 85.50 108 SER A CA 1
ATOM 922 C C . SER A 1 108 ? -19.617 11.571 16.115 1.00 85.50 108 SER A C 1
ATOM 924 O O . SER A 1 108 ? -20.743 11.762 16.561 1.00 85.50 108 SER A O 1
ATOM 926 N N . GLY A 1 109 ? -18.524 12.095 16.662 1.00 80.75 109 GLY A N 1
ATOM 927 C CA . GLY A 1 109 ? -18.544 12.908 17.872 1.00 80.75 109 GLY A CA 1
ATOM 928 C C . GLY A 1 109 ? -17.597 14.096 17.784 1.00 80.75 109 GLY A C 1
ATOM 929 O O . GLY A 1 109 ? -16.701 14.142 16.936 1.00 80.75 109 GLY A O 1
ATOM 930 N N . ASN A 1 110 ? -17.799 15.057 18.682 1.00 80.19 110 ASN A N 1
ATOM 931 C CA . ASN A 1 110 ? -16.885 16.174 18.886 1.00 80.19 110 ASN A CA 1
ATOM 932 C C . ASN A 1 110 ? -16.008 15.876 20.105 1.00 80.19 110 ASN A C 1
ATOM 934 O O . ASN A 1 110 ? -16.522 15.578 21.180 1.00 80.19 110 ASN A O 1
ATOM 938 N N . PHE A 1 111 ? -14.690 15.961 19.931 1.00 76.12 111 PHE A N 1
ATOM 939 C CA . PHE A 1 111 ? -13.721 15.767 21.007 1.00 76.12 111 PHE A CA 1
ATOM 940 C C . PHE A 1 111 ? -13.259 17.131 21.517 1.00 76.12 111 PHE A C 1
ATOM 942 O O . PHE A 1 111 ? -12.803 17.956 20.724 1.00 76.12 111 PHE A O 1
ATOM 949 N N . TYR A 1 112 ? -13.351 17.350 22.830 1.00 76.12 112 TYR A N 1
ATOM 950 C CA . TYR A 1 112 ? -12.925 18.580 23.502 1.00 76.12 112 TYR A CA 1
ATOM 951 C C . TYR A 1 112 ? -11.773 18.256 24.470 1.00 76.12 112 TYR A C 1
ATOM 953 O O . TYR A 1 112 ? -12.028 17.967 25.643 1.00 76.12 112 TYR A O 1
ATOM 961 N N . PRO A 1 113 ? -10.504 18.267 24.003 1.00 67.94 113 PRO A N 1
ATOM 962 C CA . PRO A 1 113 ? -9.353 17.857 24.814 1.00 67.94 113 PRO A CA 1
ATOM 963 C C . PRO A 1 113 ? -9.199 18.690 26.088 1.00 67.94 113 PRO A C 1
ATOM 965 O O . PRO A 1 113 ? -8.891 18.152 27.146 1.00 67.94 113 PRO A O 1
ATOM 968 N N . GLU A 1 114 ? -9.481 19.993 25.998 1.00 72.44 114 GLU A N 1
ATOM 969 C CA . GLU A 1 114 ? -9.392 20.942 27.117 1.00 72.44 114 GLU A CA 1
ATOM 970 C C . GLU A 1 114 ? -10.358 20.616 28.263 1.00 72.44 114 GLU A C 1
ATOM 972 O O . GLU A 1 114 ? -10.121 20.998 29.404 1.00 72.44 114 GLU A O 1
ATOM 977 N N . GLN A 1 115 ? -11.434 19.881 27.976 1.00 74.06 115 GLN A N 1
ATOM 978 C CA . GLN A 1 115 ? -12.433 19.472 28.963 1.00 74.06 115 GLN A CA 1
ATOM 979 C C . GLN A 1 115 ? -12.166 18.063 29.514 1.00 74.06 115 GLN A C 1
ATOM 981 O O . GLN A 1 115 ? -12.971 17.548 30.288 1.00 74.06 115 GLN A O 1
ATOM 986 N N . GLY A 1 116 ? -11.074 17.408 29.096 1.00 68.81 116 GLY A N 1
ATOM 987 C CA . GLY A 1 116 ? -10.769 16.027 29.477 1.00 68.81 116 GLY A CA 1
ATOM 988 C C . GLY A 1 116 ? -11.831 15.018 29.023 1.00 68.81 116 GLY A C 1
ATOM 989 O O . GLY A 1 116 ? -11.908 13.919 29.570 1.00 68.81 116 GLY A O 1
ATOM 990 N N . MET A 1 117 ? -12.676 15.385 28.053 1.00 68.19 117 MET A N 1
ATOM 991 C CA . MET A 1 117 ? -13.767 14.530 27.598 1.00 68.19 117 MET A CA 1
ATOM 992 C C . MET A 1 117 ? -13.228 13.378 26.751 1.00 68.19 117 MET A C 1
ATOM 994 O O . MET A 1 117 ? -12.612 13.583 25.704 1.00 68.19 117 MET A O 1
ATOM 998 N N . MET A 1 118 ? -13.523 12.159 27.192 1.00 74.31 118 MET A N 1
ATOM 999 C CA . MET A 1 118 ? -13.276 10.925 26.458 1.00 74.31 118 MET A CA 1
ATOM 1000 C C . MET A 1 118 ? -14.614 10.338 26.014 1.00 74.31 118 MET A C 1
ATOM 1002 O O . MET A 1 118 ? -15.515 10.155 26.830 1.00 74.31 118 MET A O 1
ATOM 1006 N N . GLN A 1 119 ? -14.733 10.013 24.728 1.00 79.38 119 GLN A N 1
ATOM 1007 C CA . GLN A 1 119 ? -15.863 9.238 24.233 1.00 79.38 119 GLN A CA 1
ATOM 1008 C C . GLN A 1 119 ? -15.583 7.751 24.458 1.00 79.38 119 GLN A C 1
ATOM 1010 O O . GLN A 1 119 ? -14.534 7.249 24.053 1.00 79.38 119 GLN A O 1
ATOM 1015 N N . VAL A 1 120 ? -16.526 7.052 25.088 1.00 82.75 120 VAL A N 1
ATOM 1016 C CA . VAL A 1 120 ? -16.420 5.619 25.384 1.00 82.75 120 VAL A CA 1
ATOM 1017 C C . VAL A 1 120 ? -17.519 4.871 24.643 1.00 82.75 120 VAL A C 1
ATOM 1019 O O . VAL A 1 120 ? -18.667 5.314 24.612 1.00 82.75 120 VAL A O 1
ATOM 1022 N N . TYR A 1 121 ? -17.158 3.726 24.067 1.00 84.94 121 TYR A N 1
ATOM 1023 C CA . TYR A 1 121 ? -18.079 2.791 23.431 1.00 84.94 121 TYR A CA 1
ATOM 1024 C C . TYR A 1 121 ? -17.934 1.424 24.089 1.00 84.94 121 TYR A C 1
ATOM 1026 O O . TYR A 1 121 ? -16.819 0.958 24.323 1.00 84.94 121 TYR A O 1
ATOM 1034 N N . TYR A 1 122 ? -19.062 0.774 24.363 1.00 86.25 122 TYR A N 1
ATOM 1035 C CA . TYR A 1 122 ? -19.089 -0.590 24.879 1.00 86.25 122 TYR A CA 1
ATOM 1036 C C . TYR A 1 122 ? -19.316 -1.561 23.725 1.00 86.25 122 TYR A C 1
ATOM 1038 O O . TYR A 1 122 ? -20.293 -1.443 22.98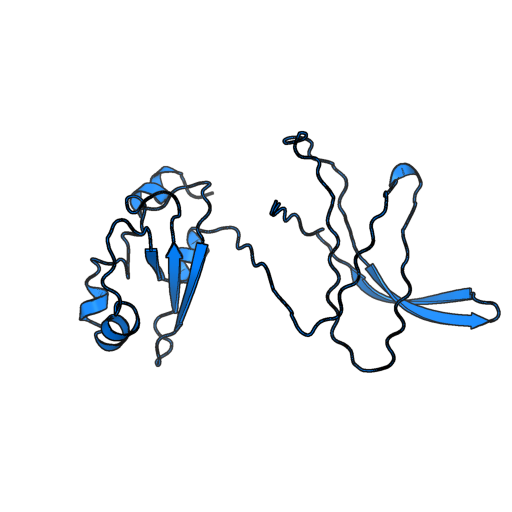5 1.00 86.25 122 TYR A O 1
ATOM 1046 N N . LEU A 1 123 ? -18.419 -2.534 23.584 1.00 84.19 123 LEU A N 1
ATOM 1047 C CA . LEU A 1 123 ? -18.520 -3.596 22.589 1.00 84.19 123 LEU A CA 1
ATOM 1048 C C . LEU A 1 123 ? -18.663 -4.931 23.314 1.00 84.19 123 LEU A C 1
ATOM 1050 O O . LEU A 1 123 ? -17.749 -5.365 24.011 1.00 84.19 123 LEU A O 1
ATOM 1054 N N . HIS A 1 124 ? -19.810 -5.590 23.152 1.00 85.88 124 HIS A N 1
ATOM 1055 C CA . HIS A 1 124 ? -20.039 -6.912 23.726 1.00 85.88 124 HIS A CA 1
ATOM 1056 C C . HIS A 1 124 ? -19.747 -7.998 22.684 1.00 85.88 124 HIS A C 1
ATOM 1058 O O . HIS A 1 124 ? -20.538 -8.231 21.768 1.00 85.88 124 HIS A O 1
ATOM 1064 N N . ILE A 1 125 ? -18.597 -8.657 22.826 1.00 85.44 125 ILE A N 1
ATOM 1065 C CA . ILE A 1 125 ? -18.112 -9.687 21.903 1.00 85.44 125 ILE A CA 1
ATOM 1066 C C . ILE A 1 125 ? -18.496 -11.068 22.455 1.00 85.44 125 ILE A C 1
ATOM 1068 O O . ILE A 1 125 ? -17.901 -11.548 23.414 1.00 85.44 125 ILE A O 1
ATOM 1072 N N . LYS A 1 126 ? -19.521 -11.701 21.868 1.00 87.06 126 LYS A N 1
ATOM 1073 C CA . LYS A 1 126 ? -20.062 -12.994 22.342 1.00 87.06 126 LYS A CA 1
ATOM 1074 C C . LYS A 1 126 ? -19.276 -14.216 21.859 1.00 87.06 126 LYS A C 1
ATOM 1076 O O . LYS A 1 126 ? -19.331 -15.270 22.482 1.00 87.06 126 LYS A O 1
ATOM 1081 N N . THR A 1 127 ? -18.597 -14.092 20.727 1.00 88.94 127 THR A N 1
ATOM 1082 C CA . THR A 1 127 ? -17.837 -15.157 20.059 1.00 88.94 127 THR A CA 1
ATOM 1083 C C . THR A 1 127 ? -16.501 -14.597 19.596 1.00 88.94 127 THR A C 1
ATOM 1085 O O . THR A 1 127 ? -16.345 -13.384 19.541 1.00 88.94 127 THR A O 1
ATOM 1088 N N . ALA A 1 128 ? -15.537 -15.451 19.244 1.00 89.81 128 ALA A N 1
ATOM 1089 C CA . ALA A 1 128 ? -14.294 -14.978 18.639 1.00 89.81 128 ALA A CA 1
ATOM 1090 C C . ALA A 1 128 ? -14.608 -14.144 17.381 1.00 89.81 128 ALA A C 1
ATOM 1092 O O . ALA A 1 128 ? -15.211 -14.655 16.439 1.00 89.81 128 ALA A O 1
ATOM 1093 N N . THR A 1 129 ? -14.226 -12.866 17.401 1.00 88.06 129 THR A N 1
ATOM 1094 C CA . THR A 1 129 ? -14.587 -11.875 16.381 1.00 88.06 129 THR A CA 1
ATOM 1095 C C . THR A 1 129 ? -13.347 -11.086 15.987 1.00 88.06 129 THR A C 1
ATOM 1097 O O . THR A 1 129 ? -12.641 -10.567 16.851 1.00 88.06 129 THR A O 1
ATOM 1100 N N . GLU A 1 130 ? -13.092 -10.978 14.684 1.00 88.31 130 GLU A N 1
ATOM 1101 C CA . GLU A 1 130 ? -12.111 -10.033 14.151 1.00 88.31 130 GLU A CA 1
ATOM 1102 C C . GLU A 1 130 ? -12.722 -8.625 14.153 1.00 88.31 130 GLU A C 1
ATOM 1104 O O . GLU A 1 130 ? -13.865 -8.438 13.737 1.00 88.31 130 GLU A O 1
ATOM 1109 N N . LEU A 1 131 ? -11.972 -7.639 14.646 1.00 86.06 131 LEU A N 1
ATOM 1110 C CA . LEU A 1 131 ? -12.418 -6.253 14.754 1.00 86.06 131 LEU A CA 1
ATOM 1111 C C . LEU A 1 131 ? -11.382 -5.321 14.123 1.00 86.06 131 LEU A C 1
ATOM 1113 O O . LEU A 1 131 ? -10.182 -5.479 14.340 1.00 86.06 131 LEU A O 1
ATOM 1117 N N . ASP A 1 132 ? -11.862 -4.317 13.395 1.00 85.12 132 ASP A N 1
ATOM 1118 C CA . ASP A 1 132 ? -11.059 -3.210 12.882 1.00 85.12 132 ASP A CA 1
ATOM 1119 C C . ASP A 1 132 ? -11.670 -1.907 13.390 1.00 85.12 132 ASP A C 1
ATOM 1121 O O . ASP A 1 132 ? -12.853 -1.637 13.171 1.00 85.12 132 ASP A O 1
ATOM 1125 N N . VAL A 1 133 ? -10.876 -1.135 14.129 1.00 85.56 133 VAL A N 1
ATOM 1126 C CA . VAL A 1 133 ? -11.314 0.116 14.747 1.00 85.56 133 VAL A CA 1
ATOM 1127 C C . VAL A 1 133 ? -10.523 1.252 14.130 1.00 85.56 133 VAL A C 1
ATOM 1129 O O . VAL A 1 133 ? -9.320 1.390 14.351 1.00 85.56 133 VAL A O 1
ATOM 1132 N N . THR A 1 134 ? -11.221 2.100 13.382 1.00 83.19 134 THR A N 1
ATOM 1133 C CA . THR A 1 134 ? -10.629 3.262 12.721 1.00 83.19 134 THR A CA 1
ATOM 1134 C C . THR A 1 134 ? -11.200 4.546 13.299 1.00 83.19 134 THR A C 1
ATOM 1136 O O . THR A 1 134 ? -12.416 4.720 13.348 1.00 83.19 134 THR A O 1
ATOM 1139 N N . LEU A 1 135 ? -10.325 5.476 13.671 1.00 82.38 135 LEU A N 1
ATOM 1140 C CA . LEU A 1 135 ? -10.697 6.823 14.088 1.00 82.38 135 LEU A CA 1
ATOM 1141 C C . LEU A 1 135 ? -10.114 7.822 13.091 1.00 82.38 135 LEU A C 1
ATOM 1143 O O . LEU A 1 135 ? -8.905 7.844 12.869 1.00 82.38 135 LEU A O 1
ATOM 1147 N N . HIS A 1 136 ? -10.972 8.650 12.499 1.00 80.00 136 HIS A N 1
ATOM 1148 C CA . HIS A 1 136 ? -10.562 9.679 11.552 1.00 80.00 136 HIS A CA 1
ATOM 1149 C C . HIS A 1 136 ? -11.166 11.031 11.926 1.00 80.00 136 HIS A C 1
ATOM 1151 O O . HIS A 1 136 ? -12.285 11.130 12.429 1.00 80.00 136 HIS A O 1
ATOM 1157 N N . ARG A 1 137 ? -10.419 12.099 11.651 1.00 77.56 137 ARG A N 1
ATOM 1158 C CA . ARG A 1 137 ? -10.904 13.470 11.801 1.00 77.56 137 ARG A CA 1
ATOM 1159 C C . ARG A 1 137 ? -11.659 13.881 10.542 1.00 77.56 137 ARG A C 1
ATOM 1161 O O . ARG A 1 137 ? -11.106 13.828 9.445 1.00 77.56 137 ARG A O 1
ATOM 1168 N N . LYS A 1 138 ? -12.882 14.389 10.693 1.00 75.25 138 LYS A N 1
ATOM 1169 C CA . LYS A 1 138 ? -13.584 15.061 9.593 1.00 75.25 138 LYS A CA 1
ATOM 1170 C C . LYS A 1 138 ? -12.904 16.404 9.306 1.00 75.25 138 LYS A C 1
ATOM 1172 O O . LYS A 1 138 ? -12.862 17.275 10.172 1.00 75.25 138 LYS A O 1
ATOM 1177 N N . ILE A 1 139 ? -12.377 16.580 8.096 1.00 69.31 139 ILE A N 1
ATOM 1178 C CA . ILE A 1 139 ? -11.859 17.868 7.611 1.00 69.31 139 ILE A CA 1
ATOM 1179 C C . ILE A 1 139 ? -12.864 18.462 6.623 1.00 69.31 139 ILE A C 1
ATOM 1181 O O . ILE A 1 139 ? -13.314 17.784 5.702 1.00 69.31 139 ILE A O 1
ATOM 1185 N N . SER A 1 140 ? -13.230 19.732 6.810 1.00 61.59 140 SER A N 1
ATOM 1186 C CA . SER A 1 140 ? -14.045 20.467 5.841 1.00 61.59 140 SER A CA 1
ATOM 1187 C C . SER A 1 140 ? -13.175 20.964 4.680 1.00 61.59 140 SER A C 1
ATOM 1189 O O . SER A 1 140 ? -12.026 21.367 4.873 1.00 61.59 140 SER A O 1
ATOM 1191 N N . LYS A 1 141 ? -13.730 20.940 3.457 1.00 57.00 141 LYS A N 1
ATOM 1192 C CA . LYS A 1 141 ? -13.025 21.131 2.169 1.00 57.00 141 LYS A CA 1
ATOM 1193 C C . LYS A 1 141 ? -12.236 22.461 2.026 1.00 57.00 141 LYS A C 1
ATOM 1195 O O . LYS A 1 141 ? -11.468 22.592 1.079 1.00 57.00 141 LYS A O 1
ATOM 1200 N N . ASN A 1 142 ? -12.344 23.401 2.975 1.00 53.91 142 ASN A N 1
ATOM 1201 C CA . ASN A 1 142 ? -11.742 24.743 2.912 1.00 53.91 142 ASN A CA 1
ATOM 1202 C C . ASN A 1 142 ? -10.585 25.003 3.898 1.00 53.91 142 ASN A C 1
ATOM 1204 O O . ASN A 1 142 ? -9.988 26.074 3.851 1.00 53.91 142 ASN A O 1
ATOM 1208 N N . LEU A 1 143 ? -10.217 24.050 4.761 1.00 50.25 143 LEU A N 1
ATOM 1209 C CA . LEU A 1 143 ? -9.125 24.216 5.735 1.00 50.25 143 LEU A CA 1
ATOM 1210 C C . LEU A 1 143 ? -7.877 23.436 5.307 1.00 50.25 143 LEU A C 1
ATOM 1212 O O . LEU A 1 143 ? -7.360 22.608 6.053 1.00 50.25 143 LEU A O 1
ATOM 1216 N N . ARG A 1 144 ? -7.384 23.686 4.084 1.00 48.81 144 ARG A N 1
ATOM 1217 C CA . ARG A 1 144 ? -6.198 22.996 3.536 1.00 48.81 144 ARG A CA 1
ATOM 1218 C C . ARG A 1 144 ? -4.930 23.152 4.382 1.00 48.81 144 ARG A C 1
ATOM 1220 O O . ARG A 1 144 ? -3.981 22.422 4.136 1.00 48.81 144 ARG A O 1
ATOM 1227 N N . ILE A 1 145 ? -4.890 24.060 5.356 1.00 52.94 145 ILE A N 1
ATOM 1228 C CA . ILE A 1 145 ? -3.731 24.251 6.229 1.00 52.94 145 ILE A CA 1
ATOM 1229 C C . ILE A 1 145 ? -4.213 24.702 7.613 1.00 52.94 145 ILE A C 1
ATOM 1231 O O . ILE A 1 145 ? -4.195 25.879 7.948 1.00 52.94 145 ILE A O 1
ATOM 1235 N N . GLN A 1 146 ? -4.656 23.758 8.435 1.00 46.69 146 GLN A N 1
ATOM 1236 C CA . GLN A 1 146 ? -4.484 23.886 9.879 1.00 46.69 146 GLN A CA 1
ATOM 1237 C C . GLN A 1 146 ? -3.962 22.542 10.375 1.00 46.69 146 GLN A C 1
ATOM 1239 O O . GLN A 1 146 ? -4.725 21.584 10.535 1.00 46.69 146 GLN A O 1
ATOM 1244 N N . GLN A 1 147 ? -2.639 22.463 10.564 1.00 53.12 147 GLN A N 1
ATOM 1245 C CA . GLN A 1 147 ? -2.064 21.478 11.474 1.00 53.12 147 GLN A CA 1
ATOM 1246 C C . GLN A 1 147 ? -2.780 21.689 12.808 1.00 53.12 147 GLN A C 1
ATOM 1248 O O . GLN A 1 147 ? -2.659 22.746 13.416 1.00 53.12 147 GLN A O 1
ATOM 1253 N N . SER A 1 148 ? -3.631 20.744 13.198 1.00 55.03 148 SER A N 1
ATOM 1254 C CA . SER A 1 148 ? -4.065 20.693 14.586 1.00 55.03 148 SER A CA 1
ATOM 1255 C C . SER A 1 148 ? -2.989 19.941 15.341 1.00 55.03 148 SER A C 1
ATOM 1257 O O . SER A 1 148 ? -2.688 18.809 14.962 1.00 55.03 148 SER A O 1
ATOM 1259 N N . ASP A 1 149 ? -2.513 20.499 16.444 1.00 59.03 149 ASP A N 1
ATOM 1260 C CA . ASP A 1 149 ? -1.624 19.791 17.376 1.00 59.03 149 ASP A CA 1
ATOM 1261 C C . ASP A 1 149 ? -2.344 18.650 18.125 1.00 59.03 149 ASP A C 1
ATOM 1263 O O . ASP A 1 149 ? -1.762 17.940 18.941 1.00 59.03 149 ASP A O 1
ATOM 1267 N N . VAL A 1 150 ? -3.635 18.444 17.842 1.00 66.00 150 VAL A N 1
ATOM 1268 C CA . VAL A 1 150 ? -4.441 17.376 18.424 1.00 66.00 150 VAL A CA 1
ATOM 1269 C C . VAL A 1 150 ? -4.127 16.051 17.735 1.00 66.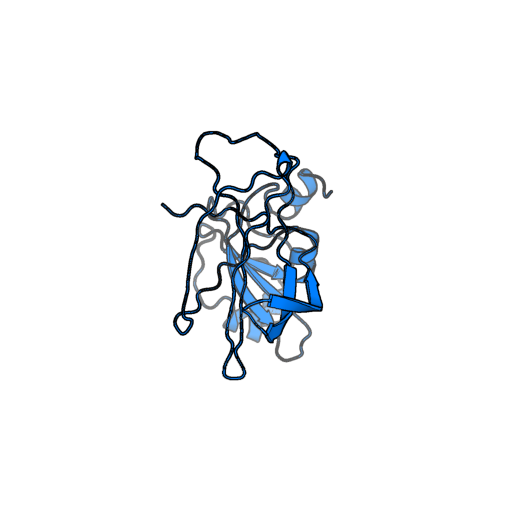00 150 VAL A C 1
ATOM 1271 O O . VAL A 1 150 ? -4.525 15.808 16.593 1.00 66.00 150 VAL A O 1
ATOM 1274 N N . SER A 1 151 ? -3.448 15.177 18.472 1.00 71.94 151 SER A N 1
ATOM 1275 C CA . SER A 1 151 ? -3.283 13.770 18.117 1.00 71.94 151 SER A CA 1
ATOM 1276 C C . SER A 1 151 ? -4.528 12.982 18.522 1.00 71.94 151 SER A C 1
ATOM 1278 O O . SER A 1 151 ? -5.022 13.120 19.639 1.00 71.94 151 SER A O 1
ATOM 1280 N N . LEU A 1 152 ? -5.041 12.150 17.615 1.00 76.94 152 LEU A N 1
ATOM 1281 C CA . LEU A 1 152 ? -6.127 11.218 17.915 1.00 76.94 152 LEU A CA 1
ATOM 1282 C C . LEU A 1 152 ? -5.548 9.871 18.347 1.00 76.94 152 LEU A C 1
ATOM 1284 O O . LEU A 1 152 ? -4.605 9.376 17.732 1.00 76.94 152 LEU A O 1
ATOM 1288 N N . CYS A 1 153 ? -6.140 9.273 19.377 1.00 79.50 153 CYS A N 1
ATOM 1289 C CA . CYS A 1 153 ? -5.765 7.961 19.886 1.00 79.50 153 CYS A CA 1
ATOM 1290 C C . CYS A 1 153 ? -7.020 7.150 20.216 1.00 79.50 153 CYS A C 1
ATOM 1292 O O . CYS A 1 153 ? -7.992 7.681 20.750 1.00 79.50 153 CYS A O 1
ATOM 1294 N N . VAL A 1 154 ? -6.973 5.854 19.925 1.00 84.94 154 VAL A N 1
ATOM 1295 C CA . VAL A 1 154 ? -7.938 4.848 20.357 1.00 84.94 154 VAL A CA 1
ATOM 1296 C C . VAL A 1 154 ? -7.242 3.928 21.353 1.00 84.94 154 VAL A C 1
ATOM 1298 O O . VAL A 1 154 ? -6.148 3.427 21.084 1.00 84.94 154 VAL A O 1
ATOM 1301 N N . ALA A 1 155 ? -7.885 3.697 22.493 1.00 85.94 155 ALA A N 1
ATOM 1302 C CA . ALA A 1 155 ? -7.500 2.658 23.436 1.00 85.94 155 ALA A CA 1
ATOM 1303 C C . ALA A 1 155 ? -8.603 1.597 23.484 1.00 85.94 155 ALA A C 1
ATOM 1305 O O . ALA A 1 155 ? -9.782 1.933 23.596 1.00 85.94 155 ALA A O 1
ATOM 1306 N N . ILE A 1 156 ? -8.214 0.327 23.405 1.00 87.31 156 ILE A N 1
ATOM 1307 C CA . ILE A 1 156 ? -9.112 -0.805 23.641 1.00 87.31 156 ILE A CA 1
ATOM 1308 C C . ILE A 1 156 ? -8.769 -1.348 25.018 1.00 87.31 156 ILE A C 1
ATOM 1310 O O . ILE A 1 156 ? -7.598 -1.597 25.314 1.00 87.31 156 ILE A O 1
ATOM 1314 N N . VAL A 1 157 ? -9.794 -1.487 25.855 1.00 88.31 157 VAL A N 1
ATOM 1315 C CA . VAL A 1 157 ? -9.669 -1.885 27.254 1.00 88.31 157 VAL A CA 1
ATOM 1316 C C . VAL A 1 157 ? -10.531 -3.106 27.541 1.00 88.31 157 VAL A C 1
ATOM 1318 O O . VAL A 1 157 ? -11.688 -3.165 27.129 1.00 88.31 157 VAL A O 1
ATOM 1321 N N . ASP A 1 158 ? -9.969 -4.056 28.283 1.00 87.69 158 ASP A N 1
ATOM 1322 C CA . ASP A 1 158 ? -10.725 -5.164 28.854 1.00 87.69 158 ASP A CA 1
ATOM 1323 C C . ASP A 1 158 ? -11.390 -4.659 30.132 1.00 87.69 158 ASP A C 1
ATOM 1325 O O . ASP A 1 158 ? -10.715 -4.139 31.030 1.00 87.69 158 ASP A O 1
ATOM 1329 N N . MET A 1 159 ? -12.708 -4.813 30.220 1.00 87.50 159 MET A N 1
ATOM 1330 C CA . MET A 1 159 ? -13.491 -4.364 31.366 1.00 87.50 159 MET A CA 1
ATOM 1331 C C . MET A 1 159 ? -14.210 -5.527 32.036 1.00 87.50 159 MET A C 1
ATOM 1333 O O . MET A 1 159 ? -14.692 -6.445 31.379 1.00 87.50 159 MET A O 1
ATOM 1337 N N . GLU A 1 160 ? -14.303 -5.452 33.356 1.00 87.12 160 GLU A N 1
ATOM 1338 C CA . GLU A 1 160 ? -15.137 -6.316 34.182 1.00 87.12 160 GLU A CA 1
ATOM 1339 C C . GLU A 1 160 ? -16.300 -5.494 34.734 1.00 87.12 160 GLU A C 1
ATOM 1341 O O . GLU A 1 160 ? -16.098 -4.451 35.364 1.00 87.12 160 GLU A O 1
ATOM 1346 N N . GLU A 1 161 ? -17.519 -5.968 34.499 1.00 85.31 161 GLU A N 1
ATOM 1347 C CA . GLU A 1 161 ? -18.712 -5.402 35.114 1.00 85.31 161 GLU A CA 1
ATOM 1348 C C . GLU A 1 161 ? -18.800 -5.833 36.582 1.00 85.31 161 GLU A C 1
ATOM 1350 O O . GLU A 1 161 ? -18.688 -7.008 36.931 1.00 85.31 161 GLU A O 1
ATOM 1355 N N . LYS A 1 162 ? -19.001 -4.853 37.454 1.00 86.94 162 LYS A N 1
ATOM 1356 C CA . LYS A 1 162 ? -19.275 -5.011 38.878 1.00 86.94 162 LYS A CA 1
ATOM 1357 C C . LYS A 1 162 ? -20.753 -4.735 39.154 1.00 86.94 162 LYS A C 1
ATOM 1359 O O . LYS A 1 162 ? -21.516 -4.315 38.289 1.00 86.94 162 LYS A O 1
ATOM 1364 N N . ALA A 1 163 ? -21.168 -4.940 40.404 1.00 87.19 163 ALA A N 1
ATOM 1365 C CA . ALA A 1 163 ? -22.522 -4.618 40.839 1.00 87.19 163 ALA A CA 1
ATOM 1366 C C . ALA A 1 163 ? -22.891 -3.151 40.530 1.00 87.19 163 ALA A C 1
ATOM 1368 O O . ALA A 1 163 ? -22.042 -2.257 40.591 1.00 87.19 163 ALA A O 1
ATOM 1369 N N . HIS A 1 164 ? -24.175 -2.913 40.253 1.00 86.00 164 HIS A N 1
ATOM 1370 C CA . HIS A 1 164 ? -24.744 -1.584 39.995 1.00 86.00 164 HIS A CA 1
ATOM 1371 C C . HIS A 1 164 ? -24.147 -0.853 38.776 1.00 86.00 164 HIS A C 1
ATOM 1373 O O . HIS A 1 164 ? -23.931 0.353 38.847 1.00 86.00 164 HIS A O 1
ATOM 1379 N N . GLN A 1 165 ? -23.872 -1.562 37.671 1.00 78.38 165 GLN A N 1
ATOM 1380 C CA . GLN A 1 165 ? -23.352 -0.970 36.421 1.00 78.38 165 GLN A CA 1
ATOM 1381 C C . GLN A 1 165 ? -22.028 -0.207 36.601 1.00 78.38 165 GLN A C 1
ATOM 1383 O O . GLN A 1 165 ? -21.710 0.718 35.855 1.00 78.38 165 GLN A O 1
ATOM 1388 N N . SER A 1 166 ? -21.247 -0.578 37.617 1.00 83.69 166 SER A N 1
ATOM 1389 C CA . SER A 1 166 ? -19.886 -0.075 37.764 1.00 83.69 166 SER A CA 1
ATOM 1390 C C . SER A 1 166 ? -18.937 -0.965 36.968 1.00 83.69 166 SER A C 1
ATOM 1392 O O . SER A 1 166 ? -19.105 -2.178 36.942 1.00 83.69 166 SER A O 1
ATOM 1394 N N . TYR A 1 167 ? -17.934 -0.386 36.314 1.00 84.06 167 TYR A N 1
ATOM 1395 C CA . TYR A 1 167 ? -16.968 -1.140 35.512 1.00 84.06 167 TYR A CA 1
ATOM 1396 C C . TYR A 1 167 ? -15.564 -0.961 36.076 1.00 84.06 167 TYR A C 1
ATOM 1398 O O . TYR A 1 167 ? -15.185 0.124 36.524 1.00 84.06 167 TYR A O 1
ATOM 1406 N N . ARG A 1 168 ? -14.775 -2.034 36.051 1.00 87.12 168 ARG A N 1
ATOM 1407 C CA . ARG A 1 168 ? -13.346 -2.003 36.355 1.00 87.12 168 ARG A CA 1
ATOM 1408 C C . ARG A 1 168 ? -12.565 -2.272 35.079 1.00 87.12 168 ARG A C 1
ATOM 1410 O O . ARG A 1 168 ? -12.763 -3.303 34.448 1.00 87.12 168 ARG A O 1
ATOM 1417 N N . ILE A 1 169 ? -11.638 -1.380 34.740 1.00 88.38 169 ILE A N 1
ATOM 1418 C CA . ILE A 1 169 ? -10.643 -1.650 33.699 1.00 88.38 169 ILE A CA 1
ATOM 1419 C C . ILE A 1 169 ? -9.668 -2.692 34.248 1.00 88.38 169 ILE A C 1
ATOM 1421 O O . ILE A 1 169 ? -8.988 -2.452 35.248 1.00 88.38 169 ILE A O 1
ATOM 1425 N N . CYS A 1 170 ? -9.621 -3.851 33.604 1.00 87.56 170 CYS A N 1
ATOM 1426 C CA . CYS A 1 170 ? -8.738 -4.955 33.966 1.00 87.56 170 CYS A CA 1
ATOM 1427 C C . CYS A 1 170 ? -7.394 -4.847 33.245 1.00 87.56 170 CYS A C 1
ATOM 1429 O O . CYS A 1 170 ? -6.348 -5.102 33.842 1.00 87.56 170 CYS A O 1
ATOM 1431 N N . ARG A 1 171 ? -7.418 -4.469 31.960 1.00 87.44 171 ARG A N 1
ATOM 1432 C CA . ARG A 1 171 ? -6.231 -4.391 31.100 1.00 87.44 171 ARG A CA 1
ATOM 1433 C C . ARG A 1 171 ? -6.443 -3.399 29.958 1.00 87.44 171 ARG A C 1
ATOM 1435 O O . ARG A 1 171 ? -7.564 -3.203 29.508 1.00 87.44 171 ARG A O 1
ATOM 1442 N N . ILE A 1 172 ? -5.351 -2.823 29.454 1.00 85.81 172 ILE A N 1
ATOM 1443 C CA . ILE A 1 172 ? -5.326 -2.027 28.219 1.00 85.81 172 ILE A CA 1
ATOM 1444 C C . ILE A 1 172 ? -4.467 -2.772 27.186 1.00 85.81 172 ILE A C 1
ATOM 1446 O O . ILE A 1 172 ? -3.251 -2.574 27.149 1.00 85.81 172 ILE A O 1
ATOM 1450 N N . PRO A 1 173 ? -5.038 -3.709 26.411 1.00 79.88 173 PRO A N 1
ATOM 1451 C CA . PRO A 1 173 ? -4.273 -4.484 25.439 1.00 79.88 173 PRO A CA 1
ATOM 1452 C C . PRO A 1 173 ? -3.750 -3.655 24.259 1.00 79.88 173 PRO A C 1
ATOM 1454 O O . PRO A 1 173 ? -2.703 -3.999 23.714 1.00 79.88 173 PRO A O 1
ATOM 1457 N N . ILE A 1 174 ? -4.460 -2.598 23.842 1.00 81.12 174 ILE A N 1
ATOM 1458 C CA . ILE A 1 174 ? -4.132 -1.838 22.626 1.00 81.12 174 ILE A CA 1
ATOM 1459 C C . ILE A 1 174 ? -4.270 -0.339 22.889 1.00 81.12 174 ILE A C 1
ATOM 1461 O O . ILE A 1 174 ? -5.306 0.124 23.362 1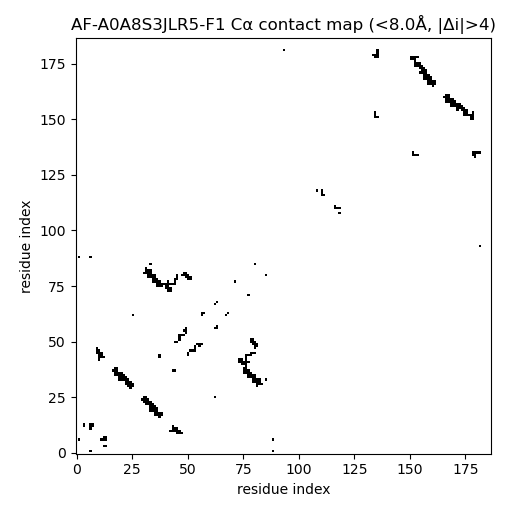.00 81.12 174 ILE A O 1
ATOM 1465 N N . ILE A 1 175 ? -3.236 0.415 22.516 1.00 81.19 175 ILE A N 1
ATOM 1466 C CA . ILE A 1 175 ? -3.242 1.879 22.438 1.00 81.19 175 ILE A CA 1
ATOM 1467 C C . ILE A 1 175 ? -2.646 2.257 21.083 1.00 81.19 175 ILE A C 1
ATOM 1469 O O . ILE A 1 175 ? -1.506 1.892 20.784 1.00 81.19 175 ILE A O 1
ATOM 1473 N N . SER A 1 176 ? -3.397 2.977 20.250 1.00 76.94 176 SER A N 1
ATOM 1474 C CA . SER A 1 176 ? -2.865 3.469 18.978 1.00 76.94 176 SER A CA 1
ATOM 1475 C C . SER A 1 176 ? -1.892 4.622 19.241 1.00 76.94 176 SER A C 1
ATOM 1477 O O . SER A 1 176 ? -2.308 5.693 19.670 1.00 76.94 176 SER A O 1
ATOM 1479 N N . GLN A 1 177 ? -0.602 4.439 18.967 1.00 58.97 177 GLN A N 1
ATOM 1480 C CA . GLN A 1 177 ? 0.396 5.493 19.204 1.00 58.97 177 GLN A CA 1
ATOM 1481 C C . GLN A 1 177 ? 0.359 6.623 18.162 1.00 58.97 177 GLN A C 1
ATOM 1483 O O . GLN A 1 177 ? 0.931 7.683 18.390 1.00 58.97 177 GLN A O 1
ATOM 1488 N N . LEU A 1 178 ? -0.318 6.416 17.029 1.00 55.34 178 LEU A N 1
ATOM 1489 C CA . LEU A 1 178 ? -0.453 7.392 15.952 1.00 55.34 178 LEU A CA 1
ATOM 1490 C C . LEU A 1 178 ? -1.864 7.283 15.368 1.00 55.34 178 LEU A C 1
ATOM 1492 O O . LEU A 1 178 ? -2.236 6.235 14.834 1.00 55.34 178 LEU A O 1
ATOM 1496 N N . GLY A 1 179 ? -2.653 8.354 15.467 1.00 49.84 179 GLY A N 1
ATOM 1497 C CA . GLY A 1 179 ? -3.897 8.470 14.714 1.00 49.84 179 GLY A CA 1
ATOM 1498 C C . GLY A 1 179 ? -3.579 8.327 13.229 1.00 49.84 179 GLY A C 1
ATOM 1499 O O . GLY A 1 179 ? -2.662 8.974 12.724 1.00 49.84 179 GLY A O 1
ATOM 1500 N N . GLN A 1 180 ? -4.281 7.445 12.519 1.00 45.41 180 GLN A N 1
ATOM 1501 C CA . GLN A 1 180 ? -4.070 7.307 11.082 1.00 45.41 180 GLN A CA 1
ATOM 1502 C C . GLN A 1 180 ? -4.401 8.641 10.398 1.00 45.41 180 GLN A C 1
ATOM 1504 O O . GLN A 1 180 ? -5.560 9.022 10.250 1.00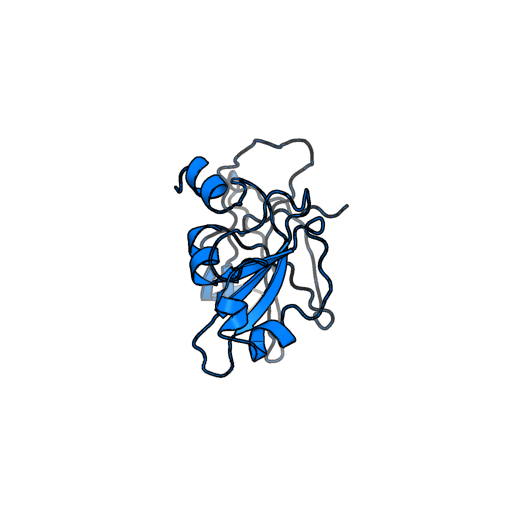 45.41 180 GLN A O 1
ATOM 1509 N N . HIS A 1 181 ? -3.370 9.361 9.959 1.00 44.34 181 HIS A N 1
ATOM 1510 C CA . HIS A 1 181 ? -3.506 10.516 9.082 1.00 44.34 181 HIS A CA 1
ATOM 1511 C C . HIS A 1 181 ? -3.756 10.027 7.652 1.00 44.34 181 HIS A C 1
ATOM 1513 O O . HIS A 1 181 ? -2.847 10.084 6.829 1.00 44.34 181 HIS A O 1
ATOM 1519 N N . LYS A 1 182 ? -4.950 9.517 7.325 1.00 39.38 182 LYS A N 1
ATOM 1520 C CA . LYS A 1 182 ? -5.299 9.270 5.916 1.00 39.38 182 LYS A CA 1
ATOM 1521 C C . LYS A 1 182 ? -6.644 9.846 5.533 1.00 39.38 182 LYS A C 1
ATOM 1523 O O . LYS A 1 182 ? -7.703 9.375 5.930 1.00 39.38 182 LYS A O 1
ATOM 1528 N N . PHE A 1 183 ? -6.539 10.882 4.711 1.00 33.47 183 PHE A N 1
ATOM 1529 C CA . PHE A 1 183 ? -7.620 11.478 3.958 1.00 33.47 183 PHE A CA 1
ATOM 1530 C C . PHE A 1 183 ? -7.682 10.806 2.597 1.00 33.47 183 PHE A C 1
ATOM 1532 O O . PHE A 1 183 ? -6.751 10.937 1.808 1.00 33.47 183 PHE A O 1
ATOM 1539 N N . VAL A 1 184 ? -8.812 10.180 2.289 1.00 31.11 184 VAL A N 1
ATOM 1540 C CA . VAL A 1 184 ? -9.299 10.120 0.913 1.00 31.11 184 VAL A CA 1
ATOM 1541 C C . VAL A 1 184 ? -10.760 10.540 0.960 1.00 31.11 184 VAL A C 1
ATOM 1543 O O . VAL A 1 184 ? -11.611 9.847 1.508 1.00 31.11 184 VAL A O 1
ATOM 1546 N N . SER A 1 185 ? -11.020 11.737 0.440 1.00 28.30 185 SER A N 1
ATOM 1547 C CA . SER A 1 185 ? -12.360 12.165 0.056 1.00 28.30 185 SER A CA 1
ATOM 1548 C C . SER A 1 185 ? -12.703 11.428 -1.231 1.00 28.30 185 SER A C 1
ATOM 1550 O O . SER A 1 185 ? -12.000 11.597 -2.225 1.00 28.30 185 SER A O 1
ATOM 1552 N N . THR A 1 186 ? -13.777 10.654 -1.229 1.00 30.55 186 THR A N 1
ATOM 1553 C CA . THR A 1 186 ? -14.506 10.319 -2.455 1.00 30.55 186 THR A CA 1
ATOM 1554 C C . THR A 1 186 ? -15.837 11.048 -2.370 1.00 30.55 186 THR A C 1
ATOM 1556 O O . THR A 1 186 ? -16.489 10.978 -1.326 1.00 30.55 186 THR A O 1
ATOM 1559 N N . ASP A 1 187 ? -16.139 11.839 -3.401 1.00 36.28 187 ASP A N 1
ATOM 1560 C CA . ASP A 1 187 ? -17.409 12.561 -3.539 1.00 36.28 187 ASP A CA 1
ATOM 1561 C C . ASP A 1 187 ? -18.622 11.621 -3.499 1.00 36.28 187 ASP A C 1
ATOM 1563 O O . ASP A 1 187 ? -18.477 10.445 -3.914 1.00 36.28 187 ASP A O 1
#

Nearest PDB structures (foldseek):
  1ltr-assembly1_D  TM=2.271E-01  e=9.786E+00  Escherichia coli

pLDDT: mean 81.76, std 14.99, range [28.3, 97.69]

Mean predicted aligned error: 10.28 Å

Solvent-accessible surface area (backbone atoms only — not comparable to full-atom values): 12682 Å² total; per-residue (Å²): 13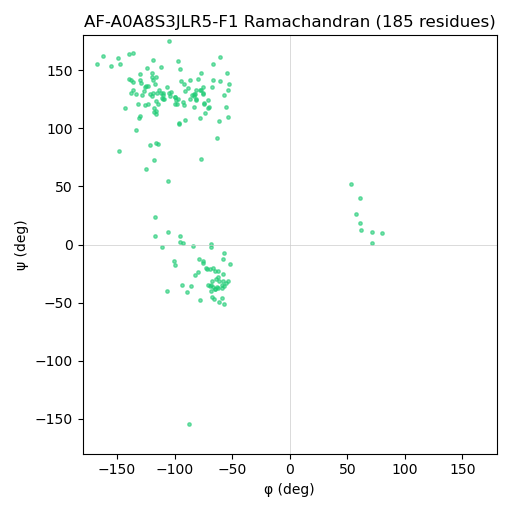3,85,56,68,65,60,32,51,75,40,23,41,67,69,99,63,81,63,48,82,74,51,75,47,68,43,96,86,64,82,44,49,37,34,28,38,27,29,85,86,40,28,85,47,35,52,67,50,69,55,11,95,87,32,68,63,38,73,79,34,54,68,57,35,61,66,77,58,68,62,91,72,58,71,66,65,9,66,35,39,32,43,44,70,56,44,63,71,74,49,92,79,83,90,80,88,84,85,62,90,90,58,89,84,86,87,86,86,83,86,80,45,73,94,72,70,57,76,92,83,84,90,82,88,78,91,60,99,73,92,83,85,89,85,68,76,82,89,76,65,99,84,61,92,80,64,88,65,92,74,80,52,70,55,72,48,66,45,70,43,84,47,80,90,86,38,74,43,80,77,44,72,87,44,69,47,91,64,46,65,90,72,88,78,88,76,135